Protein AF-A0A8S9JW60-F1 (afdb_monomer)

pLDDT: mean 75.93, std 20.12, range [36.16, 98.88]

Foldseek 3Di:
DDDDDDDDDDDDDDDDDDDDDPPDDDDDDDDDDDDDDDDDDDDDDDDDPDDDPPPPPPVVVVVVVCCCVVPPPDDPPQPPPDPVSSVVVVVVVVVVVVVVVVVVVPCPVVVVVVVVVVVVVVVVVVVVVVVVVVVVVVVVVVVVVVVVVVVVVVVVVVVVVVVVVVVVVVVVVVVVVVVVVVVVVVVVVPDPVVVVVVVVLVVQQVVCVVVVHPGDDCPPPDDDPPPPDPPDPDDDPPPDDDDD

Structure (mmCIF, N/CA/C/O backbone):
data_AF-A0A8S9JW60-F1
#
_entry.id   AF-A0A8S9JW60-F1
#
loop_
_atom_site.group_PDB
_atom_site.id
_atom_site.type_symbol
_atom_site.label_atom_id
_atom_site.label_alt_id
_atom_site.label_comp_id
_atom_site.label_asym_id
_atom_site.label_entity_id
_atom_site.label_seq_id
_atom_site.pdbx_PDB_ins_code
_atom_site.Cartn_x
_atom_site.Cartn_y
_atom_site.Cartn_z
_atom_site.occupancy
_atom_site.B_iso_or_equiv
_atom_site.auth_seq_id
_atom_site.auth_comp_id
_atom_site.auth_asym_id
_atom_site.auth_atom_id
_atom_site.pdbx_PDB_model_num
ATOM 1 N N . MET A 1 1 ? -7.295 -52.009 -33.023 1.00 43.44 1 MET A N 1
ATOM 2 C CA . MET A 1 1 ? -6.744 -52.153 -31.657 1.00 43.44 1 MET A CA 1
ATOM 3 C C . MET A 1 1 ? -6.744 -50.767 -31.023 1.00 43.44 1 MET A C 1
ATOM 5 O O . MET A 1 1 ? -5.983 -49.922 -31.453 1.00 43.44 1 MET A O 1
ATOM 9 N N . SER A 1 2 ? -7.841 -50.367 -30.380 1.00 50.25 2 SER A N 1
ATOM 10 C CA . SER A 1 2 ? -8.069 -50.443 -28.923 1.00 50.25 2 SER A CA 1
ATOM 11 C C . SER A 1 2 ? -7.019 -49.713 -28.085 1.00 50.25 2 SER A C 1
ATOM 13 O O . SER A 1 2 ? -5.990 -50.296 -27.778 1.00 50.25 2 SER A O 1
ATOM 15 N N . ALA A 1 3 ? -7.350 -48.493 -27.648 1.00 53.22 3 ALA A N 1
ATOM 16 C CA . ALA A 1 3 ? -7.219 -48.063 -26.251 1.00 53.22 3 ALA A CA 1
ATOM 17 C C . ALA A 1 3 ? -7.945 -46.717 -26.037 1.00 53.22 3 ALA A C 1
ATOM 19 O O . ALA A 1 3 ? -7.390 -45.642 -26.237 1.00 53.22 3 ALA A O 1
ATOM 20 N N . LYS A 1 4 ? -9.210 -46.790 -25.603 1.00 51.53 4 LYS A N 1
ATOM 21 C CA . LYS A 1 4 ? -9.872 -45.726 -24.832 1.00 51.53 4 LYS A CA 1
ATOM 22 C C . LYS A 1 4 ? -9.222 -45.709 -23.446 1.00 51.53 4 LYS A C 1
ATOM 24 O O . LYS A 1 4 ? -9.205 -46.755 -22.798 1.00 51.53 4 LYS A O 1
ATOM 29 N N . LYS A 1 5 ? -8.752 -44.559 -22.956 1.00 60.91 5 LYS A N 1
ATOM 30 C CA . LYS A 1 5 ? -8.418 -44.397 -21.533 1.00 60.91 5 LYS A CA 1
ATOM 31 C C . LYS A 1 5 ? -9.046 -43.119 -20.985 1.00 60.91 5 LYS A C 1
ATOM 33 O O . LYS A 1 5 ? -8.987 -42.065 -21.605 1.00 60.91 5 LYS A O 1
ATOM 38 N N . ALA A 1 6 ? -9.753 -43.312 -19.878 1.00 57.78 6 ALA A N 1
ATOM 39 C CA . ALA A 1 6 ? -10.765 -42.439 -19.311 1.00 57.78 6 ALA A CA 1
ATOM 40 C C . ALA A 1 6 ? -10.194 -41.297 -18.459 1.00 57.78 6 ALA A C 1
ATOM 42 O O . ALA A 1 6 ? -9.108 -41.406 -17.891 1.00 57.78 6 ALA A O 1
ATOM 43 N N . ALA A 1 7 ? -10.997 -40.238 -18.340 1.00 59.31 7 ALA A N 1
ATOM 44 C CA . ALA A 1 7 ? -10.807 -39.111 -17.437 1.00 59.31 7 ALA A CA 1
ATOM 45 C C . ALA A 1 7 ? -10.881 -39.532 -15.953 1.00 59.31 7 ALA A C 1
ATOM 47 O O . ALA A 1 7 ? -11.724 -40.367 -15.603 1.00 59.31 7 ALA A O 1
ATOM 48 N N . PRO A 1 8 ? -10.087 -38.925 -15.052 1.00 55.25 8 PRO A N 1
ATOM 49 C CA . PRO A 1 8 ? -10.296 -39.062 -13.619 1.00 55.25 8 PRO A CA 1
ATOM 50 C C . PRO A 1 8 ? -11.439 -38.157 -13.145 1.00 55.25 8 PRO A C 1
ATOM 52 O O . PRO A 1 8 ? -11.546 -36.988 -13.514 1.00 55.25 8 PRO A O 1
ATOM 55 N N . LYS A 1 9 ? -12.303 -38.744 -12.319 1.00 61.06 9 LYS A N 1
ATOM 56 C CA . LYS A 1 9 ? -13.480 -38.144 -11.692 1.00 61.06 9 LYS A CA 1
ATOM 57 C C . LYS A 1 9 ? -13.103 -37.016 -10.723 1.00 61.06 9 LYS A C 1
ATOM 59 O O . LYS A 1 9 ? -12.154 -37.146 -9.956 1.00 61.06 9 LYS A O 1
ATOM 64 N N . LYS A 1 10 ? -13.944 -35.973 -10.702 1.00 49.34 10 LYS A N 1
ATOM 65 C CA . LYS A 1 10 ? -14.096 -35.020 -9.592 1.00 49.34 10 LYS A CA 1
ATOM 66 C C . LYS A 1 10 ? -14.272 -35.781 -8.272 1.00 49.34 10 LYS A C 1
ATOM 68 O O . LYS A 1 10 ? -15.209 -36.569 -8.148 1.00 49.34 10 LYS A O 1
ATOM 73 N N . ALA A 1 11 ? -13.427 -35.475 -7.297 1.00 42.75 11 ALA A N 1
ATOM 74 C CA . ALA A 1 11 ? -13.695 -35.690 -5.883 1.00 42.75 11 ALA A CA 1
ATOM 75 C C . ALA A 1 11 ? -13.741 -34.311 -5.215 1.00 42.75 11 ALA A C 1
ATOM 77 O O . ALA A 1 11 ? -12.827 -33.509 -5.390 1.00 42.75 11 ALA A O 1
ATOM 78 N N . ALA A 1 12 ? -14.832 -34.029 -4.509 1.00 55.28 12 ALA A N 1
ATOM 79 C CA . ALA A 1 12 ? -14.931 -32.911 -3.582 1.00 55.28 12 ALA A CA 1
ATOM 80 C C . ALA A 1 12 ? -14.514 -33.397 -2.183 1.00 55.28 12 ALA A C 1
ATOM 82 O O . ALA A 1 12 ? -14.993 -34.454 -1.767 1.00 55.28 12 ALA A O 1
ATOM 83 N N . PRO A 1 13 ? -13.682 -32.638 -1.454 1.00 44.06 13 PRO A N 1
ATOM 84 C CA . PRO A 1 13 ? -13.632 -32.656 0.005 1.00 44.06 13 PRO A CA 1
ATOM 85 C C . PRO A 1 13 ? -14.179 -31.314 0.531 1.00 44.06 13 PRO A C 1
ATOM 87 O O . PRO A 1 13 ? -13.793 -30.245 0.071 1.00 44.06 13 PRO A O 1
ATOM 90 N N . SER A 1 14 ? -15.318 -31.356 1.217 1.00 48.16 14 SER A N 1
ATOM 91 C CA . SER A 1 14 ? -15.436 -31.329 2.683 1.00 48.16 14 SER A CA 1
ATOM 92 C C . SER A 1 14 ? -15.241 -29.929 3.270 1.00 48.16 14 SER A C 1
ATOM 94 O O . SER A 1 14 ? -14.148 -29.380 3.322 1.00 48.16 14 SER A O 1
ATOM 96 N N . GLU A 1 15 ? -16.369 -29.384 3.704 1.00 50.53 15 GLU A N 1
ATOM 97 C CA . GLU A 1 15 ? -16.531 -28.188 4.514 1.00 50.53 15 GLU A CA 1
ATOM 98 C C . GLU A 1 15 ? -15.937 -28.423 5.917 1.00 50.53 15 GLU A C 1
ATOM 100 O O . GLU A 1 15 ? -16.225 -29.448 6.536 1.00 50.53 15 GLU A O 1
ATOM 105 N N . ASN A 1 16 ? -15.162 -27.444 6.398 1.00 52.22 16 ASN A N 1
ATOM 106 C CA . ASN A 1 16 ? -14.388 -27.383 7.651 1.00 52.22 16 ASN A CA 1
ATOM 107 C C . ASN A 1 16 ? -13.022 -28.091 7.639 1.00 52.22 16 ASN A C 1
ATOM 109 O O . ASN A 1 16 ? -12.939 -29.288 7.886 1.00 52.22 16 ASN A O 1
ATOM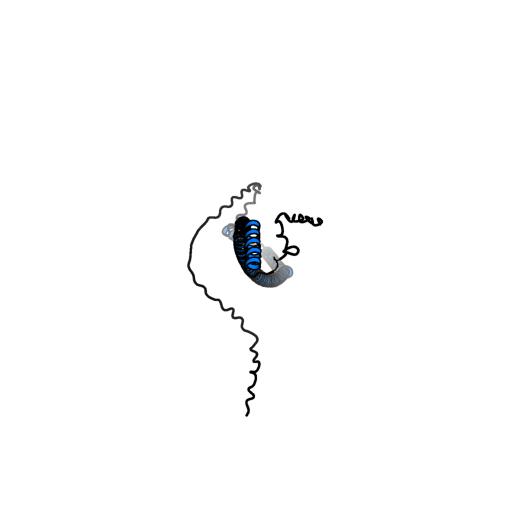 113 N N . ASP A 1 17 ? -11.948 -27.311 7.477 1.00 43.59 17 ASP A N 1
ATOM 114 C CA . ASP A 1 17 ? -10.969 -27.206 8.564 1.00 43.59 17 ASP A CA 1
ATOM 115 C C . ASP A 1 17 ? -10.169 -25.900 8.463 1.00 43.59 17 ASP A C 1
ATOM 117 O O . ASP A 1 17 ? -9.589 -25.553 7.431 1.00 43.59 17 ASP A O 1
ATOM 121 N N . ASP A 1 18 ? -10.213 -25.150 9.554 1.00 57.97 18 ASP A N 1
ATOM 122 C CA . ASP A 1 18 ? -9.532 -23.884 9.782 1.00 57.97 18 ASP A CA 1
ATOM 123 C C . ASP A 1 18 ? -8.109 -24.216 10.251 1.00 57.97 18 ASP A C 1
ATOM 125 O O . ASP A 1 18 ? -7.824 -24.241 11.445 1.00 57.97 18 ASP A O 1
ATOM 129 N N . GLU A 1 19 ? -7.209 -24.549 9.322 1.00 51.75 19 GLU A N 1
ATOM 130 C CA . GLU A 1 19 ? -5.808 -24.822 9.658 1.00 51.75 19 GLU A CA 1
ATOM 131 C C . GLU A 1 19 ? -4.869 -23.943 8.829 1.00 51.75 19 GLU A C 1
ATOM 133 O O . GLU A 1 19 ? -4.319 -24.308 7.788 1.00 51.75 19 GLU A O 1
ATOM 138 N N . VAL A 1 20 ? -4.696 -22.713 9.314 1.00 62.22 20 VAL A N 1
ATOM 139 C CA . VAL A 1 20 ? -3.682 -21.782 8.822 1.00 62.22 20 VAL A CA 1
ATOM 140 C C . VAL A 1 20 ? -2.307 -22.353 9.184 1.00 62.22 20 VAL A C 1
ATOM 142 O O . VAL A 1 20 ? -1.867 -22.287 10.332 1.00 62.22 20 VAL A O 1
ATOM 145 N N . GLN A 1 21 ? -1.618 -22.935 8.203 1.00 51.25 21 GLN A N 1
ATOM 146 C CA . GLN A 1 21 ? -0.248 -23.417 8.362 1.00 51.25 21 GLN A CA 1
ATOM 147 C C . GLN A 1 21 ? 0.694 -22.232 8.625 1.00 51.25 21 GLN A C 1
ATOM 149 O O . GLN A 1 21 ? 1.090 -21.501 7.717 1.00 51.25 21 GLN A O 1
ATOM 154 N N . PHE A 1 22 ? 1.071 -22.032 9.888 1.00 46.44 22 PHE A N 1
ATOM 155 C CA . PHE A 1 22 ? 2.115 -21.084 10.259 1.00 46.44 22 PHE A CA 1
ATOM 156 C C . PHE A 1 22 ? 3.475 -21.625 9.809 1.00 46.44 22 PHE A C 1
ATOM 158 O O . PHE A 1 22 ? 4.073 -22.484 10.462 1.00 46.44 22 PHE A O 1
ATOM 165 N N . ILE A 1 23 ? 4.000 -21.087 8.707 1.00 62.88 23 ILE A N 1
ATOM 166 C CA . ILE A 1 23 ? 5.408 -21.258 8.350 1.00 62.88 23 ILE A CA 1
ATOM 167 C C . ILE A 1 23 ? 6.240 -20.545 9.420 1.00 62.88 23 ILE A C 1
ATOM 169 O O . ILE A 1 23 ? 6.374 -19.323 9.451 1.00 62.88 23 ILE A O 1
ATOM 173 N N . LYS A 1 24 ? 6.776 -21.346 10.341 1.00 55.84 24 LYS A N 1
ATOM 174 C CA . LYS A 1 24 ? 7.704 -20.957 11.401 1.00 55.84 24 LYS A CA 1
ATOM 175 C C . LYS A 1 24 ? 9.048 -20.561 10.783 1.00 55.84 24 LYS A C 1
ATOM 177 O O . LYS A 1 24 ? 9.943 -21.392 10.641 1.00 55.84 24 LYS A O 1
ATOM 182 N N . SER A 1 25 ? 9.210 -19.290 10.436 1.00 50.28 25 SER A N 1
ATOM 183 C CA . SER A 1 25 ? 10.507 -18.710 10.091 1.00 50.28 25 SER A CA 1
ATOM 184 C C . SER A 1 25 ? 11.256 -18.298 11.363 1.00 50.28 25 SER A C 1
ATOM 186 O O . SER A 1 25 ? 10.811 -17.497 12.180 1.00 50.28 25 SER A O 1
ATOM 188 N N . ASN A 1 26 ? 12.417 -18.922 11.547 1.00 46.75 26 ASN A N 1
ATOM 189 C CA . ASN A 1 26 ? 13.350 -18.703 12.641 1.00 46.75 26 ASN A CA 1
ATOM 190 C C . ASN A 1 26 ? 14.532 -17.882 12.114 1.00 46.75 26 ASN A C 1
ATOM 192 O O . ASN A 1 26 ? 15.319 -18.424 11.339 1.00 46.75 26 ASN A O 1
ATOM 196 N N . LYS A 1 27 ? 14.708 -16.625 12.548 1.00 57.78 27 LYS A N 1
ATOM 197 C CA . LYS A 1 27 ? 16.040 -15.993 12.560 1.00 57.78 27 LYS A CA 1
ATOM 198 C C . LYS A 1 27 ? 16.121 -14.770 13.485 1.00 57.78 27 LYS A C 1
ATOM 200 O O . LYS A 1 27 ? 15.658 -13.691 13.159 1.00 57.78 27 LYS A O 1
ATOM 205 N N . ARG A 1 28 ? 16.733 -15.029 14.643 1.00 52.47 28 ARG A N 1
ATOM 206 C CA . ARG A 1 28 ? 17.699 -14.239 15.436 1.00 52.47 28 ARG A CA 1
ATOM 207 C C . ARG A 1 28 ? 17.551 -12.709 15.568 1.00 52.47 28 ARG A C 1
ATOM 209 O O . ARG A 1 28 ? 17.529 -11.950 14.614 1.00 52.47 28 ARG A O 1
ATOM 216 N N . GLN A 1 29 ? 17.615 -12.340 16.846 1.00 53.59 29 GLN A N 1
ATOM 217 C CA . GLN A 1 29 ? 17.744 -11.040 17.498 1.00 53.59 29 GLN A CA 1
ATOM 218 C C . GLN A 1 29 ? 18.738 -10.058 16.857 1.00 53.59 29 GLN A C 1
ATOM 220 O O . GLN A 1 29 ? 19.867 -10.426 16.544 1.00 53.59 29 GLN A O 1
ATOM 225 N N . ALA A 1 30 ? 18.368 -8.777 16.878 1.00 39.75 30 ALA A N 1
ATOM 226 C CA . ALA A 1 30 ? 19.288 -7.681 17.156 1.00 39.75 30 ALA A CA 1
ATOM 227 C C . ALA A 1 30 ? 18.553 -6.646 18.019 1.00 39.75 30 ALA A C 1
ATOM 229 O O . ALA A 1 30 ? 17.511 -6.115 17.642 1.00 39.75 30 ALA A O 1
ATOM 230 N N . ALA A 1 31 ? 19.074 -6.434 19.224 1.00 48.19 31 ALA A N 1
ATOM 231 C CA . ALA A 1 31 ? 18.617 -5.421 20.154 1.00 48.19 31 ALA A CA 1
ATOM 232 C C . ALA A 1 31 ? 19.129 -4.049 19.705 1.00 48.19 31 ALA A C 1
ATOM 234 O O . ALA A 1 31 ? 20.322 -3.878 19.464 1.00 48.19 31 ALA A O 1
ATOM 235 N N . THR A 1 32 ? 18.258 -3.045 19.672 1.00 43.91 32 THR A N 1
ATOM 236 C CA . THR A 1 32 ? 18.688 -1.651 19.815 1.00 43.91 32 THR A CA 1
ATOM 237 C C . THR A 1 32 ? 17.601 -0.890 20.555 1.00 43.91 32 THR A C 1
ATOM 239 O O . THR A 1 32 ? 16.492 -0.697 20.065 1.00 43.91 32 THR A O 1
ATOM 242 N N . ALA A 1 33 ? 17.922 -0.524 21.791 1.00 50.75 33 ALA A N 1
ATOM 243 C CA . ALA A 1 33 ? 17.142 0.394 22.593 1.00 50.75 33 ALA A CA 1
ATOM 244 C C . ALA A 1 33 ? 17.284 1.804 22.012 1.00 50.75 33 ALA A C 1
ATOM 246 O O . ALA A 1 33 ? 18.403 2.261 21.790 1.00 50.75 33 ALA A O 1
ATOM 247 N N . LEU A 1 34 ? 16.173 2.519 21.838 1.00 39.44 34 LEU A N 1
ATOM 248 C CA . LEU A 1 34 ? 16.207 3.975 21.794 1.00 39.44 34 LEU A CA 1
ATOM 249 C C . LEU A 1 34 ? 14.995 4.554 22.511 1.00 39.44 34 LEU A C 1
ATOM 251 O O . LEU A 1 34 ? 13.852 4.135 22.340 1.00 39.44 34 LEU A O 1
ATOM 255 N N . ALA A 1 35 ? 15.331 5.462 23.417 1.00 36.66 35 ALA A N 1
ATOM 256 C CA . ALA A 1 35 ? 14.501 5.958 24.485 1.00 36.66 35 ALA A CA 1
ATOM 257 C C . ALA A 1 35 ? 13.441 6.949 23.997 1.00 36.66 35 ALA A C 1
ATOM 259 O O . ALA A 1 35 ? 13.677 7.809 23.151 1.00 36.66 35 ALA A O 1
ATOM 260 N N . SER A 1 36 ? 12.279 6.839 24.632 1.00 41.81 36 SER A N 1
ATOM 261 C CA . SER A 1 36 ? 11.182 7.796 24.599 1.00 41.81 36 SER A CA 1
ATOM 262 C C . SER A 1 36 ? 11.570 9.093 25.316 1.00 41.81 36 SER A C 1
ATOM 264 O O . SER A 1 36 ? 12.010 9.059 26.466 1.00 41.81 36 SER A O 1
ATOM 266 N N . SER A 1 37 ? 11.356 10.250 24.681 1.00 56.81 37 SER A N 1
ATOM 267 C CA . SER A 1 37 ? 11.221 11.513 25.414 1.00 56.81 37 SER A CA 1
ATOM 268 C C . SER A 1 37 ? 10.291 12.480 24.674 1.00 56.81 37 SER A C 1
ATOM 270 O O . SER A 1 37 ? 10.649 13.077 23.662 1.00 56.81 37 SER A O 1
ATOM 272 N N . SER A 1 38 ? 9.071 12.643 25.185 1.00 45.44 38 SER A N 1
ATOM 273 C CA . SER A 1 38 ? 8.144 13.695 24.763 1.00 45.44 38 SER A CA 1
ATOM 274 C C . SER A 1 38 ? 7.851 14.603 25.957 1.00 45.44 38 SER A C 1
ATOM 276 O O . SER A 1 38 ? 7.072 14.261 26.848 1.00 45.44 38 SER A O 1
ATOM 278 N N . LYS A 1 39 ? 8.495 15.774 25.988 1.00 50.50 39 LYS A N 1
ATOM 279 C CA . LYS A 1 39 ? 8.173 16.864 26.918 1.00 50.50 39 LYS A CA 1
ATOM 280 C C . LYS A 1 39 ? 6.863 17.519 26.474 1.00 50.50 39 LYS A C 1
ATOM 282 O O . LYS A 1 39 ? 6.853 18.259 25.495 1.00 50.50 39 LYS A O 1
ATOM 287 N N . LYS A 1 40 ? 5.775 17.315 27.222 1.00 45.66 40 LYS A N 1
ATOM 288 C CA . LYS A 1 40 ? 4.584 18.178 27.161 1.00 45.66 40 LYS A CA 1
ATOM 289 C C . LYS A 1 40 ? 4.378 18.836 28.522 1.00 45.66 40 LYS A C 1
ATOM 291 O O . LYS A 1 40 ? 4.031 18.195 29.507 1.00 45.66 40 LYS A O 1
ATOM 296 N N . LYS A 1 41 ? 4.674 20.135 28.560 1.00 50.91 41 LYS A N 1
ATOM 297 C CA . LYS A 1 41 ? 4.464 21.045 29.684 1.00 50.91 41 LYS A CA 1
ATOM 298 C C . LYS A 1 41 ? 3.078 21.664 29.519 1.00 50.91 41 LYS A C 1
ATOM 300 O O . LYS A 1 41 ? 2.878 22.474 28.624 1.00 50.91 41 LYS A O 1
ATOM 305 N N . SER A 1 42 ? 2.146 21.313 30.395 1.00 45.97 42 SER A N 1
ATOM 306 C CA . SER A 1 42 ? 0.908 22.063 30.614 1.00 45.97 42 SER A CA 1
ATOM 307 C C . SER A 1 42 ? 0.631 22.067 32.111 1.00 45.97 42 SER A C 1
ATOM 309 O O . SER A 1 42 ? 0.266 21.045 32.687 1.00 45.97 42 SER A O 1
ATOM 311 N N . ARG A 1 43 ? 0.868 23.209 32.759 1.00 52.69 43 ARG A N 1
ATOM 312 C CA . ARG A 1 43 ? 0.526 23.426 34.165 1.00 52.69 43 ARG A CA 1
ATOM 313 C C . ARG A 1 43 ? -0.091 24.810 34.303 1.00 52.69 43 ARG A C 1
ATOM 315 O O . ARG A 1 43 ? 0.633 25.792 34.408 1.00 52.69 43 ARG A O 1
ATOM 322 N N . ALA A 1 44 ? -1.417 24.852 34.293 1.00 41.44 44 ALA A N 1
ATOM 323 C CA . ALA A 1 44 ? -2.225 25.908 34.886 1.00 41.44 44 ALA A CA 1
ATOM 324 C C . ALA A 1 44 ? -3.650 25.372 35.056 1.00 41.44 44 ALA A C 1
ATOM 326 O O . ALA A 1 44 ? -4.295 25.019 34.075 1.00 41.44 44 ALA A O 1
ATOM 327 N N . SER A 1 45 ? -4.091 25.253 36.304 1.00 44.78 45 SER A N 1
ATOM 328 C CA . SER A 1 45 ? -5.404 25.718 36.758 1.00 44.78 45 SER A CA 1
ATOM 329 C C . SER A 1 45 ? -5.554 25.359 38.226 1.00 44.78 45 SER A C 1
ATOM 331 O O . SER A 1 45 ? -5.440 24.200 38.623 1.00 44.78 45 SER A O 1
ATOM 333 N N . GLY A 1 46 ? -5.709 26.404 39.035 1.00 45.56 46 GLY A N 1
ATOM 334 C CA . GLY A 1 46 ? -5.920 26.298 40.464 1.00 45.56 46 GLY A CA 1
ATOM 335 C C . GLY A 1 46 ? -7.236 25.601 40.786 1.00 45.56 46 GLY A C 1
ATOM 336 O O . GLY A 1 46 ? -8.233 25.758 40.087 1.00 45.56 46 GLY A O 1
ATOM 337 N N . SER A 1 47 ? -7.235 24.870 41.893 1.00 39.03 47 SER A N 1
ATOM 338 C CA . SER A 1 47 ? -8.447 24.622 42.660 1.00 39.03 47 SER A CA 1
ATOM 339 C C . SER A 1 47 ? -8.146 24.965 44.112 1.00 39.03 47 SER A C 1
ATOM 341 O O . SER A 1 47 ? -7.089 24.644 44.658 1.00 39.03 47 SER A O 1
ATOM 343 N N . THR A 1 48 ? -9.044 25.751 44.680 1.00 50.56 48 THR A N 1
ATOM 344 C CA . THR A 1 48 ? -9.045 26.204 46.062 1.00 50.56 48 THR A CA 1
ATOM 345 C C . THR A 1 48 ? -9.228 25.014 47.012 1.00 50.56 48 THR A C 1
ATOM 347 O O . THR A 1 48 ? -9.943 24.067 46.675 1.00 50.56 48 THR A O 1
ATOM 350 N N . PRO A 1 49 ? -8.643 25.041 48.223 1.00 36.16 49 PRO A N 1
ATOM 351 C CA . PRO A 1 49 ? -8.951 24.053 49.247 1.00 36.16 49 PRO A CA 1
ATOM 352 C C . PRO A 1 49 ? -10.379 24.294 49.742 1.00 36.16 49 PRO A C 1
ATOM 354 O O . PRO A 1 49 ? -10.647 25.212 50.517 1.00 36.16 49 PRO A O 1
ATOM 357 N N . ARG A 1 50 ? -11.323 23.486 49.260 1.00 42.94 50 ARG A N 1
ATOM 358 C CA . ARG A 1 50 ? -12.659 23.411 49.842 1.00 42.94 50 ARG A CA 1
ATOM 359 C C . ARG A 1 50 ? -12.532 22.630 51.146 1.00 42.94 50 ARG A C 1
ATOM 361 O O . ARG A 1 50 ? -12.140 21.468 51.141 1.00 42.94 50 ARG A O 1
ATOM 368 N N . VAL A 1 51 ? -12.815 23.310 52.251 1.00 45.00 51 VAL A N 1
ATOM 369 C CA . VAL A 1 51 ? -12.893 22.747 53.600 1.00 45.00 51 VAL A CA 1
ATOM 370 C C . VAL A 1 51 ? -13.881 21.581 53.579 1.00 45.00 51 VAL A C 1
ATOM 372 O O . VAL A 1 51 ? -15.088 21.785 53.447 1.00 45.00 51 VAL A O 1
ATOM 375 N N . SER A 1 52 ? -13.365 20.359 53.672 1.00 40.06 52 SER A N 1
ATOM 376 C CA . SER A 1 52 ? -14.171 19.195 54.023 1.00 40.06 52 SER A CA 1
ATOM 377 C C . SER A 1 52 ? -14.426 19.238 55.529 1.00 40.06 52 SER A C 1
ATOM 379 O O . SER A 1 52 ? -13.477 19.462 56.285 1.00 40.06 52 SER A O 1
ATOM 381 N N . PRO A 1 53 ? -15.664 19.014 56.001 1.00 44.34 53 PRO A N 1
ATOM 382 C CA . PRO A 1 53 ? -15.883 18.733 57.406 1.00 44.34 53 PRO A CA 1
ATOM 383 C C . PRO A 1 53 ? -15.149 17.432 57.732 1.00 44.34 53 PRO A C 1
ATOM 385 O O . PRO A 1 53 ? -15.344 16.407 57.076 1.00 44.34 53 PRO A O 1
ATOM 388 N N . THR A 1 54 ? -14.268 17.492 58.722 1.00 44.19 54 THR A N 1
ATOM 389 C CA . THR A 1 54 ? -13.572 16.342 59.293 1.00 44.19 54 THR A CA 1
ATOM 390 C C . THR A 1 54 ? -14.599 15.406 59.933 1.00 44.19 54 THR A C 1
ATOM 392 O O . THR A 1 54 ? -14.864 15.477 61.128 1.00 44.19 54 THR A O 1
ATOM 395 N N . SER A 1 55 ? -15.216 14.536 59.134 1.00 52.06 55 SER A N 1
ATOM 396 C CA . SER A 1 55 ? -15.890 13.342 59.635 1.00 52.06 55 SER A CA 1
ATOM 397 C C . SER A 1 55 ? -14.824 12.266 59.777 1.00 52.06 55 SER A C 1
ATOM 399 O O . SER A 1 55 ? -14.329 11.735 58.785 1.00 52.06 55 SER A O 1
ATOM 401 N N . SER A 1 56 ? -14.418 12.011 61.019 1.00 51.56 56 SER A N 1
ATOM 402 C CA . SER A 1 56 ? -13.534 10.910 61.398 1.00 51.56 56 SER A CA 1
ATOM 403 C C . SER A 1 56 ? -14.082 9.588 60.852 1.00 51.56 56 SER A C 1
ATOM 405 O O . SER A 1 56 ? -15.060 9.060 61.371 1.00 51.56 56 SER A O 1
ATOM 407 N N . ASN A 1 57 ? -13.454 9.059 59.801 1.00 59.56 57 ASN A N 1
ATOM 408 C CA . ASN A 1 57 ? -13.737 7.734 59.239 1.00 59.56 57 ASN A CA 1
ATOM 409 C C . ASN A 1 57 ? -12.934 6.633 59.957 1.00 59.56 57 ASN A C 1
ATOM 411 O O . ASN A 1 57 ? -12.586 5.630 59.337 1.00 59.56 57 ASN A O 1
ATOM 415 N N . ASP A 1 58 ? -12.589 6.812 61.238 1.00 71.44 58 ASP A N 1
ATOM 416 C CA . ASP A 1 58 ? -11.993 5.728 62.017 1.00 71.44 58 ASP A CA 1
ATOM 417 C C . ASP A 1 58 ? -13.076 4.665 62.281 1.00 71.44 58 ASP A C 1
ATOM 419 O O . ASP A 1 58 ? -14.035 4.948 63.015 1.00 71.44 58 ASP A O 1
ATOM 423 N N . PRO A 1 59 ? -12.961 3.453 61.698 1.00 71.25 59 PRO A N 1
ATOM 424 C CA . PRO A 1 59 ? -13.965 2.408 61.851 1.00 71.25 59 PRO A CA 1
ATOM 425 C C . PRO A 1 59 ? -14.196 2.045 63.320 1.00 71.25 59 PRO A C 1
ATOM 427 O O . PRO A 1 59 ? -15.316 1.675 63.664 1.00 71.25 59 PRO A O 1
ATOM 430 N N . ALA A 1 60 ? -13.199 2.215 64.198 1.00 73.62 60 ALA A N 1
ATOM 431 C CA . ALA A 1 60 ? -13.361 1.986 65.630 1.00 73.62 60 ALA A CA 1
ATOM 432 C C . ALA A 1 60 ? -14.301 3.020 66.273 1.00 73.62 60 ALA A C 1
ATOM 434 O O . ALA A 1 60 ? -15.184 2.647 67.044 1.00 73.62 60 ALA A O 1
ATOM 435 N N . THR A 1 61 ? -14.185 4.303 65.911 1.00 72.00 61 THR A N 1
ATOM 436 C CA . THR A 1 61 ? -15.114 5.349 66.380 1.00 72.00 61 THR A CA 1
ATOM 437 C C . THR A 1 61 ? -16.522 5.191 65.813 1.00 72.00 61 THR A C 1
ATOM 439 O O . THR A 1 61 ? -17.492 5.422 66.535 1.00 72.00 61 THR A O 1
ATOM 442 N N . VAL A 1 62 ? -16.655 4.748 64.558 1.00 73.62 62 VAL A N 1
ATOM 443 C CA . VAL A 1 62 ? -17.960 4.462 63.942 1.00 73.62 62 VAL A CA 1
ATOM 444 C C . VAL A 1 62 ? -18.628 3.275 64.635 1.00 73.62 62 VAL A C 1
ATOM 446 O O . VAL A 1 62 ? -19.796 3.382 65.000 1.00 73.62 62 VAL A O 1
ATOM 449 N N . LEU A 1 63 ? -17.887 2.188 64.899 1.00 73.88 63 LEU A N 1
ATOM 450 C CA . LEU A 1 63 ? -18.387 1.041 65.664 1.00 73.88 63 LEU A CA 1
ATOM 451 C C . LEU A 1 63 ? -18.758 1.429 67.094 1.00 73.88 63 LEU A C 1
ATOM 453 O O . LEU A 1 63 ? -19.825 1.043 67.553 1.00 73.88 63 LEU A O 1
ATOM 457 N N . ALA A 1 64 ? -17.925 2.211 67.785 1.00 69.50 64 ALA A N 1
ATOM 458 C CA . ALA A 1 64 ? -18.205 2.660 69.146 1.00 69.50 64 ALA A CA 1
ATOM 459 C C . ALA A 1 64 ? -19.461 3.549 69.218 1.00 69.50 64 ALA A C 1
ATOM 461 O O . ALA A 1 64 ? -20.266 3.391 70.130 1.00 69.50 64 ALA A O 1
ATOM 462 N N . ASN A 1 65 ? -19.672 4.435 68.238 1.00 69.56 65 ASN A N 1
ATOM 463 C CA . ASN A 1 65 ? -20.859 5.295 68.150 1.00 69.56 65 ASN A CA 1
ATOM 464 C C . ASN A 1 65 ? -22.120 4.507 67.757 1.00 69.56 65 ASN A C 1
ATOM 466 O O . ASN A 1 65 ? -23.210 4.793 68.245 1.00 69.56 65 ASN A O 1
ATOM 470 N N . LEU A 1 66 ? -21.978 3.485 66.904 1.00 69.62 66 LEU A N 1
ATOM 471 C CA . LEU A 1 66 ? -23.073 2.561 66.616 1.00 69.62 66 LEU A CA 1
ATOM 472 C C . LEU A 1 66 ? -23.444 1.770 67.871 1.00 69.62 66 LEU A C 1
ATOM 474 O O . LEU A 1 66 ? -24.620 1.660 68.189 1.00 69.62 66 LEU A O 1
ATOM 478 N N . ASN A 1 67 ? -22.453 1.272 68.612 1.00 63.78 67 ASN A N 1
ATOM 479 C CA . ASN A 1 67 ? -22.689 0.470 69.807 1.00 63.78 67 ASN A CA 1
ATOM 480 C C . ASN A 1 67 ? -23.435 1.271 70.879 1.00 63.78 67 ASN A C 1
ATOM 482 O O . ASN A 1 67 ? -24.397 0.764 71.436 1.00 63.78 67 ASN A O 1
ATOM 486 N N . THR A 1 68 ? -23.074 2.540 71.103 1.00 63.69 68 THR A N 1
ATOM 487 C CA . THR A 1 68 ? -23.769 3.396 72.082 1.00 63.69 68 THR A CA 1
ATOM 488 C C . THR A 1 68 ? -25.167 3.838 71.648 1.00 63.69 68 THR A C 1
ATOM 490 O O . THR A 1 68 ? -25.969 4.209 72.503 1.00 63.69 68 THR A O 1
ATOM 493 N N . LYS A 1 69 ? -25.480 3.803 70.345 1.00 58.69 69 LYS A N 1
ATOM 494 C CA . LYS A 1 69 ? -26.812 4.130 69.804 1.00 58.69 69 LYS A CA 1
ATOM 495 C C . LYS A 1 69 ? -27.728 2.918 69.642 1.00 58.69 69 LYS A C 1
ATOM 497 O O . LYS A 1 69 ? -28.939 3.073 69.739 1.00 58.69 69 LYS A O 1
ATOM 502 N N . VAL A 1 70 ? -27.163 1.744 69.365 1.00 61.06 70 VAL A N 1
ATOM 503 C CA . VAL A 1 70 ? -27.899 0.483 69.175 1.00 61.06 70 VAL A CA 1
ATOM 504 C C . VAL A 1 70 ? -28.100 -0.234 70.512 1.00 61.06 70 VAL A C 1
ATOM 506 O O . VAL A 1 70 ? -29.146 -0.838 70.726 1.00 61.06 70 VAL A O 1
ATOM 509 N N . PHE A 1 71 ? -27.142 -0.115 71.435 1.00 56.31 71 PHE A N 1
ATOM 510 C CA . PHE A 1 71 ? -27.221 -0.650 72.790 1.00 56.31 71 PHE A CA 1
ATOM 511 C C . PHE A 1 71 ? -26.839 0.446 73.793 1.00 56.31 71 PHE A C 1
ATOM 513 O O . PHE A 1 71 ? -25.650 0.658 74.052 1.00 56.31 71 PHE A O 1
ATOM 520 N N . PRO A 1 72 ? -27.808 1.183 74.364 1.00 58.81 72 PRO A N 1
ATOM 521 C CA . PRO A 1 72 ? -27.495 2.147 75.407 1.00 58.81 72 PRO A CA 1
ATOM 522 C C . PRO A 1 72 ? -26.769 1.432 76.557 1.00 58.81 72 PRO A C 1
ATOM 524 O O . PRO A 1 72 ? -27.304 0.524 77.184 1.00 58.81 72 PRO A O 1
ATOM 527 N N . LEU A 1 73 ? -25.523 1.842 76.820 1.00 58.47 73 LEU A N 1
ATOM 528 C CA . LEU A 1 73 ? -24.707 1.351 77.943 1.00 58.47 73 LEU A CA 1
ATOM 529 C C . LEU A 1 73 ? -25.288 1.760 79.306 1.00 58.47 73 LEU A C 1
ATOM 531 O O . LEU A 1 73 ? -24.830 1.295 80.348 1.00 58.47 73 LEU A O 1
ATOM 535 N N . THR A 1 74 ? -26.281 2.646 79.300 1.00 54.28 74 THR A N 1
ATOM 536 C CA . THR A 1 74 ? -27.032 3.046 80.479 1.00 54.28 74 THR A CA 1
ATOM 537 C C . THR A 1 74 ? -28.126 2.006 80.729 1.00 54.28 74 THR A C 1
ATOM 539 O O . THR A 1 74 ? -28.997 1.852 79.869 1.00 54.28 74 THR A O 1
ATOM 542 N N . PRO A 1 75 ? -28.126 1.291 81.870 1.00 58.06 75 PRO A N 1
ATOM 543 C CA . PRO A 1 75 ? -29.263 0.454 82.231 1.00 58.06 75 PRO A CA 1
ATOM 544 C C . PRO A 1 75 ? -30.526 1.320 82.225 1.00 58.06 75 PRO A C 1
ATOM 546 O O . PRO A 1 75 ? -30.521 2.422 82.775 1.00 58.06 75 PRO A O 1
ATOM 549 N N . VAL A 1 76 ? -31.585 0.852 81.559 1.00 62.66 76 VAL A N 1
ATOM 550 C CA . VAL A 1 76 ? -32.891 1.522 81.548 1.00 62.66 76 VAL A CA 1
ATOM 551 C C . VAL A 1 76 ? -33.378 1.583 82.994 1.00 62.66 76 VAL A C 1
ATOM 553 O O . VAL A 1 76 ? -33.773 0.570 83.568 1.00 62.66 76 VAL A O 1
ATOM 556 N N . ILE A 1 77 ? -33.284 2.765 83.605 1.00 62.53 77 ILE A N 1
ATOM 557 C CA . ILE A 1 77 ? -33.818 3.017 84.942 1.00 62.53 77 ILE A CA 1
ATOM 558 C C . ILE A 1 77 ? -35.331 3.106 84.775 1.00 62.53 77 ILE A C 1
ATOM 560 O O . ILE A 1 77 ? -35.857 4.096 84.268 1.00 62.53 77 ILE A O 1
ATOM 564 N N . LEU A 1 78 ? -36.022 2.033 85.152 1.00 59.88 78 LEU A N 1
ATOM 565 C CA . LEU A 1 78 ? -37.474 2.034 85.253 1.00 59.88 78 LEU A CA 1
ATOM 566 C C . LEU A 1 78 ? -37.889 3.022 86.354 1.00 59.88 78 LEU A C 1
ATOM 568 O O . LEU A 1 78 ? -37.225 3.070 87.391 1.00 59.88 78 LEU A O 1
ATOM 572 N N . PRO A 1 79 ? -38.950 3.824 86.156 1.00 63.00 79 PRO A N 1
ATOM 573 C CA . PRO A 1 79 ? -39.417 4.759 87.171 1.00 63.00 79 PRO A CA 1
ATOM 574 C C . PRO A 1 79 ? -39.758 4.003 88.462 1.00 63.00 79 PRO A C 1
ATOM 576 O O . PRO A 1 79 ? -40.684 3.190 88.506 1.00 63.00 79 PRO A O 1
ATOM 579 N N . GLU A 1 80 ? -38.978 4.253 89.510 1.00 56.31 80 GLU A N 1
ATOM 580 C CA . GLU A 1 80 ? -39.107 3.580 90.797 1.00 56.31 80 GLU A CA 1
ATOM 581 C C . GLU A 1 80 ? -40.281 4.191 91.570 1.00 56.31 80 GLU A C 1
ATOM 583 O O . GLU A 1 80 ? -40.193 5.299 92.095 1.00 56.31 80 GLU A O 1
ATOM 588 N N . GLY A 1 81 ? -41.418 3.492 91.572 1.00 62.00 81 GLY A N 1
ATOM 589 C CA . GLY A 1 81 ? -42.600 3.888 92.343 1.00 62.00 81 GLY A CA 1
ATOM 590 C C . GLY A 1 81 ? -43.941 3.484 91.736 1.00 62.00 81 GLY A C 1
ATOM 591 O O . GLY A 1 81 ? -44.859 3.197 92.493 1.00 62.00 81 GLY A O 1
ATOM 592 N N . ASP A 1 82 ? -44.044 3.359 90.408 1.00 68.88 82 ASP A N 1
ATOM 593 C CA . ASP A 1 82 ? -45.293 2.980 89.733 1.00 68.88 82 ASP A CA 1
ATOM 594 C C . ASP A 1 82 ? -45.045 1.906 88.666 1.00 68.88 82 ASP A C 1
ATOM 596 O O . ASP A 1 82 ? -44.596 2.170 87.546 1.00 68.88 82 ASP A O 1
ATOM 600 N N . SER A 1 83 ? -45.391 0.661 89.006 1.00 75.75 83 SER A N 1
ATOM 601 C CA . SER A 1 83 ? -45.324 -0.495 88.097 1.00 75.75 83 SER A CA 1
ATOM 602 C C . SER A 1 83 ? -46.095 -0.246 86.792 1.00 75.75 83 SER A C 1
ATOM 604 O O . SER A 1 83 ? -45.665 -0.671 85.722 1.00 75.75 83 SER A O 1
ATOM 606 N N . LEU A 1 84 ? -47.182 0.529 86.859 1.00 77.44 84 LEU A N 1
ATOM 607 C CA . LEU A 1 84 ? -47.985 0.905 85.699 1.00 77.44 84 LEU A CA 1
ATOM 608 C C . LEU A 1 84 ? -47.214 1.796 84.709 1.00 77.44 84 LEU A C 1
ATOM 610 O O . LEU A 1 84 ? -47.284 1.563 83.505 1.00 77.44 84 LEU A O 1
ATOM 614 N N . ALA A 1 85 ? -46.449 2.777 85.201 1.00 74.00 85 ALA A N 1
ATOM 615 C CA . ALA A 1 85 ? -45.661 3.681 84.360 1.00 74.00 85 ALA A CA 1
ATOM 616 C C . ALA A 1 85 ? -44.516 2.938 83.653 1.00 74.00 85 ALA A C 1
ATOM 618 O O . ALA A 1 85 ? -44.245 3.169 82.476 1.00 74.00 85 ALA A O 1
ATOM 619 N N . SER A 1 86 ? -43.903 1.979 84.353 1.00 76.31 86 SER A N 1
ATOM 620 C CA . SER A 1 86 ? -42.888 1.081 83.789 1.00 76.31 86 SER A CA 1
ATOM 621 C C . SER A 1 86 ? -43.452 0.194 82.672 1.00 76.31 86 SER A C 1
ATOM 623 O O . SER A 1 86 ? -42.833 0.049 81.620 1.00 76.31 86 SER A O 1
ATOM 625 N N . ILE A 1 87 ? -44.651 -0.367 82.867 1.00 79.00 87 ILE A N 1
ATOM 626 C CA . ILE A 1 87 ? -45.327 -1.200 81.860 1.00 79.00 87 ILE A CA 1
ATOM 627 C C . ILE A 1 87 ? -45.718 -0.372 80.628 1.00 79.00 87 ILE A C 1
ATOM 629 O O . ILE A 1 87 ? -45.516 -0.830 79.504 1.00 79.00 87 ILE A O 1
ATOM 633 N N . GLN A 1 88 ? -46.231 0.847 80.819 1.00 81.12 88 GLN A N 1
ATOM 634 C CA . GLN A 1 88 ? -46.597 1.741 79.714 1.00 81.12 88 GLN A CA 1
ATOM 635 C C . GLN A 1 88 ? -45.383 2.175 78.884 1.00 81.12 88 GLN A C 1
ATOM 637 O O . GLN A 1 88 ? -45.471 2.208 77.658 1.00 81.12 88 GLN A O 1
ATOM 642 N N . LEU A 1 89 ? -44.246 2.457 79.533 1.00 82.12 89 LEU A N 1
ATOM 643 C CA . LEU A 1 89 ? -42.995 2.795 78.851 1.00 82.12 89 LEU A CA 1
ATOM 644 C C . LEU A 1 89 ? -42.507 1.630 77.977 1.00 82.12 89 LEU A C 1
ATOM 646 O O . LEU A 1 89 ? -42.275 1.807 76.785 1.00 82.12 89 LEU A O 1
ATOM 650 N N . ILE A 1 90 ? -42.445 0.420 78.546 1.00 83.06 90 ILE A N 1
ATOM 651 C CA . ILE A 1 90 ? -42.031 -0.789 77.819 1.00 83.06 90 ILE A CA 1
ATOM 652 C C . ILE A 1 90 ? -42.981 -1.076 76.647 1.00 83.06 90 ILE A C 1
ATOM 654 O O . ILE A 1 90 ? -42.526 -1.436 75.563 1.00 83.06 90 ILE A O 1
ATOM 658 N N . GLN A 1 91 ? -44.293 -0.900 76.831 1.00 85.81 91 GLN A N 1
ATOM 659 C CA . GLN A 1 91 ? -45.269 -1.054 75.748 1.00 85.81 91 GLN A CA 1
ATOM 660 C C . GLN A 1 91 ? -45.069 -0.021 74.630 1.00 85.81 91 GLN A C 1
ATOM 662 O O . GLN A 1 91 ? -45.162 -0.384 73.457 1.00 85.81 91 GLN A O 1
ATOM 667 N N . GLY A 1 92 ? -44.772 1.235 74.974 1.00 86.00 92 GLY A N 1
ATOM 668 C CA . GLY A 1 92 ? -44.472 2.292 74.006 1.00 86.00 92 GLY A CA 1
ATOM 669 C C . GLY A 1 92 ? -43.227 1.990 73.169 1.00 86.00 92 GLY A C 1
ATOM 670 O O . GLY A 1 92 ? -43.275 2.095 71.942 1.00 86.00 92 GLY A O 1
ATOM 671 N N . ASP A 1 93 ? -42.149 1.539 73.811 1.00 83.69 93 ASP A N 1
ATOM 672 C CA . ASP A 1 93 ? -40.894 1.187 73.135 1.00 83.69 93 ASP A CA 1
ATOM 673 C C . ASP A 1 93 ? -41.051 -0.053 72.239 1.00 83.69 93 ASP A C 1
ATOM 675 O O . ASP A 1 93 ? -40.575 -0.066 71.101 1.00 83.69 93 ASP A O 1
ATOM 679 N N . LEU A 1 94 ? -41.779 -1.080 72.700 1.00 86.94 94 LEU A N 1
ATOM 680 C CA . LEU A 1 94 ? -42.089 -2.261 71.884 1.00 86.94 94 LEU A CA 1
ATOM 681 C C . LEU A 1 94 ? -42.912 -1.905 70.640 1.00 86.94 94 LEU A C 1
ATOM 683 O O . LEU A 1 94 ? -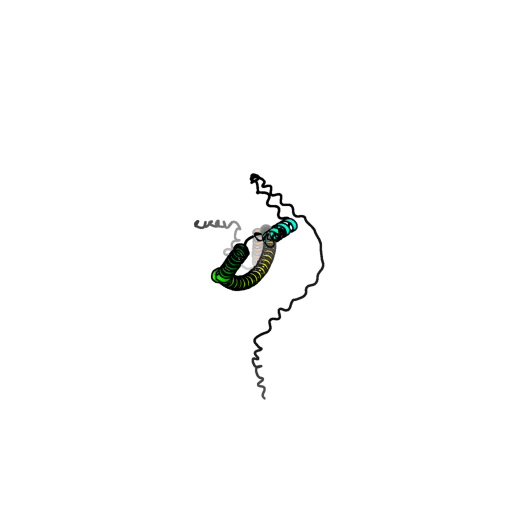42.648 -2.437 69.561 1.00 86.94 94 LEU A O 1
ATOM 687 N N . LEU A 1 95 ? -43.883 -0.998 70.770 1.00 85.75 95 LEU A N 1
ATOM 688 C CA . LEU A 1 95 ? -44.681 -0.516 69.640 1.00 85.75 95 LEU A CA 1
ATOM 689 C C . LEU A 1 95 ? -43.837 0.297 68.651 1.00 85.75 95 LEU A C 1
ATOM 691 O O . LEU A 1 95 ? -43.972 0.119 67.440 1.00 85.75 95 LEU A O 1
ATOM 695 N N . GLN A 1 96 ? -42.924 1.145 69.134 1.00 84.25 96 GLN A N 1
ATOM 696 C CA . GLN A 1 96 ? -41.992 1.862 68.257 1.00 84.25 96 GLN A CA 1
ATOM 697 C C . GLN A 1 96 ? -41.066 0.907 67.499 1.00 84.25 96 GLN A C 1
ATOM 699 O O . GLN A 1 96 ? -40.844 1.099 66.302 1.00 84.25 96 GLN A O 1
ATOM 704 N N . LEU A 1 97 ? -40.559 -0.136 68.160 1.00 84.56 97 LEU A N 1
ATOM 705 C CA . LEU A 1 97 ? -39.716 -1.146 67.524 1.00 84.56 97 LEU A CA 1
ATOM 706 C C . LEU A 1 97 ? -40.496 -1.962 66.482 1.00 84.56 97 LEU A C 1
ATOM 708 O O . LEU A 1 97 ? -39.967 -2.243 65.407 1.00 84.56 97 LEU A O 1
ATOM 712 N N . PHE A 1 98 ? -41.762 -2.285 66.764 1.00 81.25 98 PHE A N 1
ATOM 713 C CA . PHE A 1 98 ? -42.663 -2.950 65.823 1.00 81.25 98 PHE A CA 1
ATOM 714 C C . PHE A 1 98 ? -42.885 -2.104 64.562 1.00 81.25 98 PHE A C 1
ATOM 716 O O . PHE A 1 98 ? -42.636 -2.583 63.458 1.00 81.25 98 PHE A O 1
ATOM 723 N N . HIS A 1 99 ? -43.241 -0.824 64.711 1.00 81.38 99 HIS A N 1
ATOM 724 C CA . HIS A 1 99 ? -43.427 0.081 63.572 1.00 81.38 99 HIS A CA 1
ATOM 725 C C . HIS A 1 99 ? -42.122 0.382 62.825 1.00 81.38 99 HIS A C 1
ATOM 727 O O . HIS A 1 99 ? -42.129 0.560 61.608 1.00 81.38 99 HIS A O 1
ATOM 733 N N . LEU A 1 100 ? -40.976 0.427 63.511 1.00 81.31 100 LEU A N 1
ATOM 734 C CA . LEU A 1 100 ? -39.674 0.530 62.852 1.00 81.31 100 LEU A CA 1
ATOM 735 C C . LEU A 1 100 ? -39.367 -0.731 62.030 1.00 81.31 100 LEU A C 1
ATOM 737 O O . LEU A 1 100 ? -38.897 -0.611 60.902 1.00 81.31 100 LEU A O 1
ATOM 741 N N . GLY A 1 101 ? -39.676 -1.917 62.562 1.00 77.31 101 GLY A N 1
ATOM 742 C CA . GLY A 1 101 ? -39.592 -3.190 61.845 1.00 77.31 101 GLY A CA 1
ATOM 743 C C . GLY A 1 101 ? -40.518 -3.256 60.627 1.00 77.31 101 GLY A C 1
ATOM 744 O O . GLY A 1 101 ? -40.090 -3.703 59.567 1.00 77.31 101 GLY A O 1
ATOM 745 N N . GLU A 1 102 ? -41.746 -2.743 60.738 1.00 74.81 102 GLU A N 1
ATOM 746 C CA . GLU A 1 102 ? -42.715 -2.635 59.635 1.00 74.81 102 GLU A CA 1
ATOM 747 C C . GLU A 1 102 ? -42.245 -1.670 58.538 1.00 74.81 102 GLU A C 1
ATOM 749 O O . GLU A 1 102 ? -42.290 -2.014 57.359 1.00 74.81 102 GLU A O 1
ATOM 754 N N . ARG A 1 103 ? -41.698 -0.504 58.912 1.00 73.25 103 ARG A N 1
ATOM 755 C CA . ARG A 1 103 ? -41.110 0.456 57.958 1.00 73.25 103 ARG A CA 1
ATOM 756 C C . ARG A 1 103 ? -39.828 -0.054 57.305 1.00 73.25 103 ARG A C 1
ATOM 758 O O . ARG A 1 103 ? -39.519 0.338 56.186 1.00 73.25 103 ARG A O 1
ATOM 765 N N . MET A 1 104 ? -39.078 -0.933 57.970 1.00 69.62 104 MET A N 1
ATOM 766 C CA . MET A 1 104 ? -38.037 -1.710 57.289 1.00 69.62 104 MET A CA 1
ATOM 767 C C . MET A 1 104 ? -38.669 -2.768 56.373 1.00 69.62 104 MET A C 1
ATOM 769 O O . MET A 1 104 ? -38.169 -3.007 55.288 1.00 69.62 104 MET A O 1
ATOM 773 N N . GLY A 1 105 ? -39.808 -3.356 56.736 1.00 63.38 105 GLY A N 1
ATOM 774 C CA . GLY A 1 105 ? -40.595 -4.248 55.875 1.00 63.38 105 GLY A CA 1
ATOM 775 C C . GLY A 1 105 ? -41.111 -3.602 54.580 1.00 63.38 105 GLY A C 1
ATOM 776 O O . GLY A 1 105 ? -41.256 -4.299 53.574 1.00 63.38 105 GLY A O 1
ATOM 777 N N . GLU A 1 106 ? -41.269 -2.274 54.543 1.00 63.69 106 GLU A N 1
ATOM 778 C CA . GLU A 1 106 ? -41.512 -1.457 53.338 1.00 63.69 106 GLU A CA 1
ATOM 779 C C . GLU A 1 106 ? -40.270 -1.376 52.409 1.00 63.69 106 GLU A C 1
ATOM 781 O O . GLU A 1 106 ? -40.015 -0.399 51.710 1.00 63.69 106 GLU A O 1
ATOM 786 N N . HIS A 1 107 ? -39.500 -2.462 52.318 1.00 70.25 1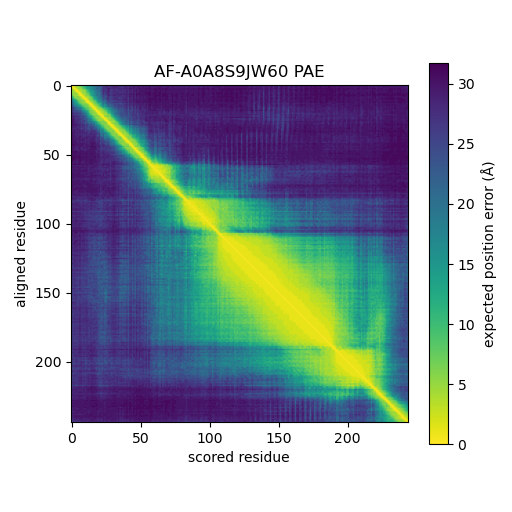07 HIS A N 1
ATOM 787 C CA . HIS A 1 107 ? -38.399 -2.680 51.377 1.00 70.25 107 HIS A CA 1
ATOM 788 C C . HIS A 1 107 ? -38.859 -2.871 49.918 1.00 70.25 107 HIS A C 1
ATOM 790 O O . HIS A 1 107 ? -38.055 -3.262 49.071 1.00 70.25 107 HIS A O 1
ATOM 796 N N . ALA A 1 108 ? -40.126 -2.605 49.585 1.00 78.44 108 ALA A N 1
ATOM 797 C CA . ALA A 1 108 ? -40.642 -2.739 48.222 1.00 78.44 108 ALA A CA 1
ATOM 798 C C . ALA A 1 108 ? -39.841 -1.885 47.221 1.00 78.44 108 ALA A C 1
ATOM 800 O O . ALA A 1 108 ? -39.493 -2.381 46.150 1.00 78.44 108 ALA A O 1
ATOM 801 N N . SER A 1 109 ? -39.466 -0.658 47.612 1.00 82.31 109 SER A N 1
ATOM 802 C CA . SER A 1 109 ? -38.592 0.213 46.810 1.00 82.31 109 SER A CA 1
ATOM 803 C C . SER A 1 109 ? -37.192 -0.383 46.651 1.00 82.31 109 SER A C 1
ATOM 805 O O . SER A 1 109 ? -36.736 -0.575 45.533 1.00 82.31 109 SER A O 1
ATOM 807 N N . LEU A 1 110 ? -36.541 -0.779 47.754 1.00 85.75 110 LEU A N 1
ATOM 808 C CA . LEU A 1 110 ? -35.195 -1.370 47.719 1.00 85.75 110 LEU A CA 1
ATOM 809 C C . LEU A 1 110 ? -35.147 -2.647 46.857 1.00 85.75 110 LEU A C 1
ATOM 811 O O . LEU A 1 110 ? -34.190 -2.893 46.125 1.00 85.75 110 LEU A O 1
ATOM 815 N N . LYS A 1 111 ? -36.186 -3.483 46.942 1.00 88.50 111 LYS A N 1
ATOM 816 C CA . LYS A 1 111 ? -36.304 -4.720 46.166 1.00 88.50 111 LYS A CA 1
ATOM 817 C C . LYS A 1 111 ? -36.497 -4.439 44.674 1.00 88.50 111 LYS A C 1
ATOM 819 O O . LYS A 1 111 ? -35.939 -5.172 43.858 1.00 88.50 111 LYS A O 1
ATOM 824 N N . ALA A 1 112 ? -37.268 -3.407 44.328 1.00 90.31 112 ALA A N 1
ATOM 825 C CA . ALA A 1 112 ? -37.416 -2.953 42.949 1.00 90.31 112 ALA A CA 1
ATOM 826 C C . ALA A 1 112 ? -36.080 -2.436 42.396 1.00 90.31 112 ALA A C 1
ATOM 828 O O . ALA A 1 112 ? -35.667 -2.875 41.326 1.00 90.31 112 ALA A O 1
ATOM 829 N N . ASP A 1 113 ? -35.357 -1.621 43.168 1.00 92.94 113 ASP A N 1
ATOM 830 C CA . ASP A 1 113 ? -34.043 -1.097 42.779 1.00 92.94 113 ASP A CA 1
ATOM 831 C C . ASP A 1 113 ? -33.026 -2.225 42.548 1.00 92.94 113 ASP A C 1
ATOM 833 O O . ASP A 1 113 ? -32.277 -2.206 41.574 1.00 92.94 113 ASP A O 1
ATOM 837 N N . LEU A 1 114 ? -33.023 -3.260 43.397 1.00 94.31 114 LEU A N 1
ATOM 838 C CA . LEU A 1 114 ? -32.145 -4.422 43.227 1.00 94.31 114 LEU A CA 1
ATOM 839 C C . LEU A 1 114 ? -32.483 -5.212 41.954 1.00 94.31 114 LEU A C 1
ATOM 841 O O . LEU A 1 114 ? -31.579 -5.660 41.240 1.00 94.31 114 LEU A O 1
ATOM 845 N N . ALA A 1 115 ? -33.773 -5.385 41.656 1.00 96.19 115 ALA A N 1
ATOM 846 C CA . ALA A 1 115 ? -34.216 -6.045 40.432 1.00 96.19 115 ALA A CA 1
ATOM 847 C C . ALA A 1 115 ? -33.810 -5.246 39.182 1.00 96.19 115 ALA A C 1
ATOM 849 O O . ALA A 1 115 ? -33.289 -5.835 38.232 1.00 96.19 115 ALA A O 1
ATOM 850 N N . GLU A 1 116 ? -33.968 -3.923 39.221 1.00 97.88 116 GLU A N 1
ATOM 851 C CA . GLU A 1 116 ? -33.551 -3.004 38.159 1.00 97.88 116 GLU A CA 1
ATOM 852 C C . GLU A 1 116 ? -32.032 -3.056 37.935 1.00 97.88 116 GLU A C 1
ATOM 854 O O . GLU A 1 116 ? -31.573 -3.296 36.819 1.00 97.88 116 GLU A O 1
ATOM 859 N N . LEU A 1 117 ? -31.231 -2.968 39.002 1.00 98.19 117 LEU A N 1
ATOM 860 C CA . LEU A 1 117 ? -29.772 -3.125 38.934 1.00 98.19 117 LEU A CA 1
ATOM 861 C C . LEU A 1 117 ? -29.356 -4.483 38.356 1.00 98.19 117 LEU A C 1
ATOM 863 O O . LEU A 1 117 ? -28.406 -4.571 37.578 1.00 98.19 117 LEU A O 1
ATOM 867 N N . THR A 1 118 ? -30.072 -5.553 38.702 1.00 98.31 118 THR A N 1
ATOM 868 C CA . THR A 1 118 ? -29.802 -6.894 38.166 1.00 98.31 118 THR A CA 1
ATOM 869 C C . THR A 1 118 ? -30.106 -6.977 36.668 1.00 98.31 118 THR A C 1
ATOM 871 O O . THR A 1 118 ? -29.394 -7.666 35.929 1.00 98.31 118 THR A O 1
ATOM 874 N N . PHE A 1 119 ? -31.151 -6.284 36.207 1.00 98.50 119 PHE A N 1
ATOM 875 C CA . PHE A 1 119 ? -31.481 -6.180 34.789 1.00 98.50 119 PHE A CA 1
ATOM 876 C C . PHE A 1 119 ? -30.416 -5.380 34.032 1.00 98.50 119 PHE A C 1
ATOM 878 O O . PHE A 1 119 ? -29.851 -5.899 33.066 1.00 98.50 119 PHE A O 1
ATOM 885 N N . GLN A 1 120 ? -30.056 -4.194 34.531 1.00 98.62 120 GLN A N 1
ATOM 886 C CA . GLN A 1 120 ? -29.016 -3.350 33.937 1.00 98.62 120 GLN A CA 1
ATOM 887 C C . GLN A 1 120 ? -27.670 -4.071 33.854 1.00 98.62 120 GLN A C 1
ATOM 889 O O . GLN A 1 120 ? -27.037 -4.070 32.802 1.00 98.62 120 GLN A O 1
ATOM 894 N N . LEU A 1 121 ? -27.258 -4.777 34.914 1.00 98.56 121 LEU A N 1
ATOM 895 C CA . LEU A 1 121 ? -26.016 -5.555 34.916 1.00 98.56 121 LEU A CA 1
ATOM 896 C C . LEU A 1 121 ? -26.012 -6.635 33.821 1.00 98.56 121 LEU A C 1
ATOM 898 O O . LEU A 1 121 ? -24.987 -6.894 33.187 1.00 98.56 121 LEU A O 1
ATOM 902 N N . ARG A 1 122 ? -27.156 -7.289 33.588 1.00 98.62 122 ARG A N 1
ATOM 903 C CA . ARG A 1 122 ? -27.291 -8.306 32.538 1.00 98.62 122 ARG A CA 1
ATOM 904 C C . ARG A 1 122 ? -27.220 -7.684 31.147 1.00 98.62 122 ARG A C 1
ATOM 906 O O . ARG A 1 122 ? -26.557 -8.240 30.270 1.00 98.62 122 ARG A O 1
ATOM 913 N N . GLU A 1 123 ? -27.915 -6.573 30.939 1.00 98.62 123 GLU A N 1
ATOM 914 C CA . GLU A 1 123 ? -27.910 -5.854 29.668 1.00 98.62 123 GLU A CA 1
ATOM 915 C C . GLU A 1 123 ? -26.512 -5.320 29.341 1.00 98.62 123 GLU A C 1
ATOM 917 O O . GLU A 1 123 ? -25.982 -5.592 28.261 1.00 98.62 123 GLU A O 1
ATOM 922 N N . GLU A 1 124 ? -25.869 -4.648 30.298 1.00 98.56 124 GLU A N 1
ATOM 923 C CA . GLU A 1 124 ? -24.519 -4.113 30.142 1.00 98.56 124 GLU A CA 1
ATOM 924 C C . GLU A 1 124 ? -23.517 -5.233 29.848 1.00 98.56 124 GLU A C 1
ATOM 926 O O . GLU A 1 124 ? -22.723 -5.124 28.913 1.00 98.56 124 GLU A O 1
ATOM 931 N N . LYS A 1 125 ? -23.612 -6.369 30.553 1.00 98.56 125 LYS A N 1
ATOM 932 C CA . LYS A 1 125 ? -22.790 -7.553 30.271 1.00 98.56 125 LYS A CA 1
ATOM 933 C C . LYS A 1 125 ? -22.926 -8.013 28.818 1.00 98.56 125 LYS A C 1
ATOM 935 O O . LYS A 1 125 ? -21.921 -8.311 28.171 1.00 98.56 125 LYS A O 1
ATOM 940 N N . ASN A 1 126 ? -24.145 -8.076 28.290 1.00 98.62 126 ASN A N 1
ATOM 941 C CA . ASN A 1 126 ? -24.371 -8.473 26.900 1.00 98.62 126 ASN A CA 1
ATOM 942 C C . ASN A 1 126 ? -23.824 -7.431 25.914 1.00 98.62 126 ASN A C 1
ATOM 944 O O . ASN A 1 126 ? -23.232 -7.800 24.898 1.00 98.62 126 ASN A O 1
ATOM 948 N N . ASN A 1 127 ? -23.962 -6.142 26.229 1.00 98.75 127 ASN A N 1
ATOM 949 C CA . ASN A 1 127 ? -23.400 -5.050 25.437 1.00 98.75 127 ASN A CA 1
ATOM 950 C C . ASN A 1 127 ? -21.863 -5.131 25.382 1.00 98.75 127 ASN A C 1
ATOM 952 O O . ASN A 1 127 ? -21.278 -5.091 24.299 1.00 98.75 127 ASN A O 1
ATOM 956 N N . VAL A 1 128 ? -21.208 -5.344 26.528 1.00 98.75 128 VAL A N 1
ATOM 957 C CA . VAL A 1 128 ? -19.752 -5.541 26.617 1.00 98.75 128 VAL A CA 1
ATOM 958 C C . VAL A 1 128 ? -19.311 -6.733 25.769 1.00 98.75 128 VAL A C 1
ATOM 960 O O . VAL A 1 128 ? -18.384 -6.599 24.972 1.00 98.75 128 VAL A O 1
ATOM 963 N N . LEU A 1 129 ? -20.009 -7.870 25.860 1.00 98.75 129 LEU A N 1
ATOM 964 C CA . LEU A 1 129 ? -19.709 -9.048 25.038 1.00 98.75 129 LEU A CA 1
ATOM 965 C C . LEU A 1 129 ? -19.879 -8.778 23.536 1.00 98.75 129 LEU A C 1
ATOM 967 O O . LEU A 1 129 ? -19.100 -9.282 22.726 1.00 98.75 129 LEU A O 1
ATOM 971 N N . SER A 1 130 ? -20.878 -7.983 23.147 1.00 98.69 130 SER A N 1
ATOM 972 C CA . SER A 1 130 ? -21.074 -7.579 21.752 1.00 98.69 130 SER A CA 1
ATOM 973 C C . SER A 1 130 ? -19.922 -6.702 21.256 1.00 98.69 130 SER A C 1
ATOM 975 O O . SER A 1 130 ? -19.316 -6.996 20.224 1.00 98.69 130 SER A O 1
ATOM 977 N N . LYS A 1 131 ? -19.556 -5.671 22.025 1.00 98.75 131 LYS A N 1
ATOM 978 C CA . LYS A 1 131 ? -18.436 -4.775 21.701 1.00 98.75 131 LYS A CA 1
ATOM 979 C C . LYS A 1 131 ? -17.099 -5.509 21.660 1.00 98.75 131 LYS A C 1
ATOM 981 O O . LYS A 1 131 ? -16.255 -5.206 20.822 1.00 98.75 131 LYS A O 1
ATOM 986 N N . GLU A 1 132 ? -16.901 -6.514 22.510 1.00 98.75 132 GLU A N 1
ATOM 987 C CA . GLU A 1 132 ? -15.691 -7.336 22.484 1.00 98.75 132 GLU A CA 1
ATOM 988 C C . GLU A 1 132 ? -15.545 -8.096 21.153 1.00 98.75 132 GLU A C 1
ATOM 990 O O . GLU A 1 132 ? -14.447 -8.168 20.594 1.00 98.75 132 GLU A O 1
ATOM 995 N N . LYS A 1 133 ? -16.646 -8.630 20.605 1.00 98.69 133 LYS A N 1
ATOM 996 C CA . LYS A 1 133 ? -16.645 -9.283 19.284 1.00 98.69 133 LYS A CA 1
ATOM 997 C C . LYS A 1 133 ? -16.315 -8.293 18.169 1.00 98.69 133 LYS A C 1
ATOM 999 O O . LYS A 1 133 ? -15.504 -8.612 17.300 1.00 98.69 133 LYS A O 1
ATOM 1004 N N . GLU A 1 134 ? -16.885 -7.091 18.221 1.00 98.81 134 GLU A N 1
ATOM 1005 C CA . GLU A 1 134 ? -16.590 -6.024 17.262 1.00 98.81 134 GLU A CA 1
ATOM 1006 C C . GLU A 1 134 ? -15.109 -5.618 17.310 1.00 98.81 134 GLU A C 1
ATOM 1008 O O . GLU A 1 134 ? -14.444 -5.597 16.277 1.00 98.81 134 GLU A O 1
ATOM 1013 N N . ILE A 1 135 ? -14.544 -5.403 18.503 1.00 98.81 135 ILE A N 1
ATOM 1014 C CA . ILE A 1 135 ? -13.119 -5.081 18.678 1.00 98.81 135 ILE A CA 1
ATOM 1015 C C . ILE A 1 135 ? -12.227 -6.184 18.096 1.00 98.81 135 ILE A C 1
ATOM 1017 O O . ILE A 1 135 ? -11.233 -5.886 17.428 1.00 98.81 135 ILE A O 1
ATOM 1021 N N . LYS A 1 136 ? -12.571 -7.462 18.307 1.00 98.81 136 LYS A N 1
ATOM 1022 C CA . LYS A 1 136 ? -11.830 -8.592 17.722 1.00 98.81 136 LYS A CA 1
ATOM 1023 C C . LYS A 1 136 ? -11.872 -8.563 16.191 1.00 98.81 136 LYS A C 1
ATOM 1025 O O . LYS A 1 136 ? -10.824 -8.723 15.562 1.00 98.81 136 LYS A O 1
ATOM 1030 N N . ALA A 1 137 ? -13.038 -8.301 15.599 1.00 98.88 137 ALA A N 1
ATOM 1031 C CA . ALA A 1 137 ? -13.191 -8.176 14.149 1.00 98.88 137 ALA A CA 1
ATOM 1032 C C . ALA A 1 137 ? -12.402 -6.978 13.587 1.00 98.88 137 ALA A C 1
ATOM 1034 O O . ALA A 1 137 ? -11.661 -7.116 12.612 1.00 98.88 137 ALA A O 1
ATOM 1035 N N . LEU A 1 138 ? -12.484 -5.819 14.246 1.00 98.88 138 LEU A N 1
ATOM 1036 C CA . LEU A 1 138 ? -11.732 -4.620 13.877 1.00 98.88 138 LEU A CA 1
ATOM 1037 C C . LEU A 1 138 ? -10.222 -4.861 13.930 1.00 98.88 138 LEU A C 1
ATOM 1039 O O . LEU A 1 138 ? -9.511 -4.505 12.994 1.00 98.88 138 LEU A O 1
ATOM 1043 N N . LYS A 1 139 ? -9.732 -5.525 14.981 1.00 98.81 139 LYS A N 1
ATOM 1044 C CA . LYS A 1 139 ? -8.312 -5.863 15.131 1.00 98.81 139 LYS A CA 1
ATOM 1045 C C . LYS A 1 139 ? -7.813 -6.789 14.021 1.00 98.81 139 LYS A C 1
ATOM 1047 O O . LYS A 1 139 ? -6.675 -6.649 13.577 1.00 98.81 139 LYS A O 1
ATOM 1052 N N . LEU A 1 140 ? -8.639 -7.732 13.565 1.00 98.81 140 LEU A N 1
ATOM 1053 C CA . LEU A 1 140 ? -8.302 -8.573 12.416 1.00 98.81 140 LEU A CA 1
ATOM 1054 C C . LEU A 1 140 ? -8.191 -7.736 11.136 1.00 98.81 140 LEU A C 1
ATOM 1056 O O . LEU A 1 140 ? -7.201 -7.852 10.419 1.00 98.81 140 LEU A O 1
ATOM 1060 N N . ARG A 1 141 ? -9.161 -6.850 10.890 1.00 98.75 141 ARG A N 1
ATOM 1061 C CA . ARG A 1 141 ? -9.168 -5.976 9.712 1.00 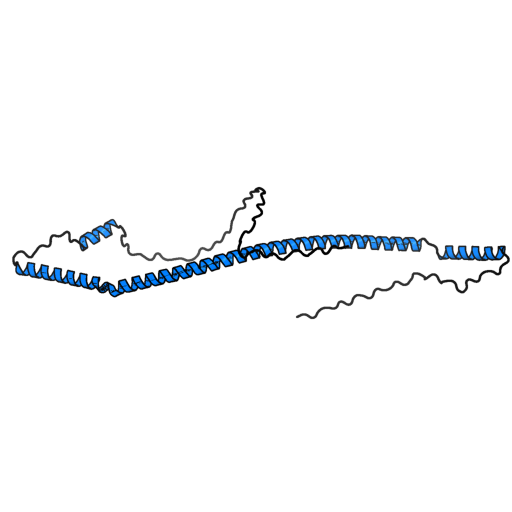98.75 141 ARG A CA 1
ATOM 1062 C C . ARG A 1 141 ? -7.954 -5.046 9.661 1.00 98.75 141 ARG A C 1
ATOM 1064 O O . ARG A 1 141 ? -7.362 -4.914 8.597 1.00 98.75 141 ARG A O 1
ATOM 1071 N N . VAL A 1 142 ? -7.561 -4.462 10.796 1.00 98.81 142 VAL A N 1
ATOM 1072 C CA . VAL A 1 142 ? -6.352 -3.622 10.891 1.00 98.81 142 VAL A CA 1
ATOM 1073 C C . VAL A 1 142 ? -5.109 -4.419 10.497 1.00 98.81 142 VAL A C 1
ATOM 1075 O O . VAL A 1 142 ? -4.383 -3.992 9.611 1.00 98.81 142 VAL A O 1
ATOM 1078 N N . ARG A 1 143 ? -4.919 -5.629 11.043 1.00 98.69 143 ARG A N 1
ATOM 1079 C CA . ARG A 1 143 ? -3.774 -6.476 10.660 1.00 98.69 143 ARG A CA 1
ATOM 1080 C C . ARG A 1 143 ? -3.760 -6.818 9.170 1.00 98.69 143 ARG A C 1
ATOM 1082 O O . ARG A 1 143 ? -2.698 -6.812 8.559 1.00 98.69 143 ARG A O 1
ATOM 1089 N N . ASN A 1 144 ? -4.920 -7.106 8.581 1.00 98.56 144 ASN A N 1
ATOM 1090 C CA . ASN A 1 144 ? -5.009 -7.382 7.145 1.00 98.56 144 ASN A CA 1
ATOM 1091 C C . ASN A 1 144 ? -4.625 -6.151 6.312 1.00 98.56 144 ASN A C 1
ATOM 1093 O O . ASN A 1 144 ? -3.934 -6.286 5.305 1.00 98.56 144 ASN A O 1
ATOM 1097 N N . GLN A 1 145 ? -5.037 -4.958 6.746 1.00 98.75 145 GLN A N 1
ATOM 1098 C CA . GLN A 1 145 ? -4.664 -3.704 6.100 1.00 98.75 145 GLN A CA 1
ATOM 1099 C C . GLN A 1 145 ? -3.165 -3.411 6.242 1.00 98.75 145 GLN A C 1
ATOM 1101 O O . GLN A 1 145 ? -2.551 -2.988 5.268 1.00 98.75 145 GLN A O 1
ATOM 1106 N N . ASP A 1 146 ? -2.568 -3.688 7.402 1.00 98.62 146 ASP A N 1
ATOM 1107 C CA . ASP A 1 146 ? -1.127 -3.524 7.621 1.00 98.62 146 ASP A CA 1
ATOM 1108 C C . ASP A 1 146 ? -0.315 -4.421 6.673 1.00 98.62 146 ASP A C 1
ATOM 1110 O O . ASP A 1 146 ? 0.646 -3.969 6.052 1.00 98.62 146 ASP A O 1
ATOM 1114 N N . VAL A 1 147 ? -0.731 -5.683 6.506 1.00 98.38 147 VAL A N 1
ATOM 1115 C CA . VAL A 1 147 ? -0.091 -6.623 5.570 1.00 98.38 147 VAL A CA 1
ATOM 1116 C C . VAL A 1 147 ? -0.262 -6.164 4.122 1.00 98.38 147 VAL A C 1
ATOM 1118 O O . VAL A 1 147 ? 0.711 -6.152 3.371 1.00 98.38 147 VAL A O 1
ATOM 1121 N N . ALA A 1 148 ? -1.470 -5.748 3.729 1.00 98.56 148 ALA A N 1
ATOM 1122 C CA . ALA A 1 148 ? -1.718 -5.220 2.388 1.00 98.56 148 ALA A CA 1
ATOM 1123 C C . ALA A 1 148 ? -0.886 -3.955 2.111 1.00 98.56 148 ALA A C 1
ATOM 1125 O O . ALA A 1 148 ? -0.302 -3.822 1.038 1.00 98.56 148 ALA A O 1
ATOM 1126 N N . GLY A 1 149 ? -0.772 -3.060 3.096 1.00 98.62 149 GLY A N 1
ATOM 1127 C CA . GLY A 1 149 ? 0.062 -1.864 3.015 1.00 98.62 149 GLY A CA 1
ATOM 1128 C C . GLY A 1 149 ? 1.549 -2.190 2.879 1.00 98.62 149 GLY A C 1
ATOM 1129 O O . GLY A 1 149 ? 2.234 -1.578 2.064 1.00 98.62 149 GLY A O 1
ATOM 1130 N N . ALA A 1 150 ? 2.047 -3.186 3.617 1.00 98.62 150 ALA A N 1
ATOM 1131 C CA . ALA A 1 150 ? 3.432 -3.639 3.506 1.00 98.62 150 ALA A CA 1
ATOM 1132 C C . ALA A 1 150 ? 3.742 -4.241 2.124 1.00 98.62 150 ALA A C 1
ATOM 1134 O O . ALA A 1 150 ? 4.791 -3.947 1.553 1.00 98.62 150 ALA A O 1
ATOM 1135 N N . LEU A 1 151 ? 2.823 -5.039 1.565 1.00 98.62 151 LEU A N 1
ATOM 1136 C CA . LEU A 1 151 ? 2.959 -5.590 0.212 1.00 98.62 151 LEU A CA 1
ATOM 1137 C C . LEU A 1 151 ? 2.971 -4.485 -0.850 1.00 98.62 151 LEU A C 1
ATOM 1139 O O . LEU A 1 151 ? 3.869 -4.462 -1.687 1.00 98.62 151 LEU A O 1
ATOM 1143 N N . ALA A 1 152 ? 2.042 -3.528 -0.765 1.00 98.75 152 ALA A N 1
ATOM 1144 C CA . ALA A 1 152 ? 2.004 -2.387 -1.677 1.00 98.75 152 ALA A CA 1
ATOM 1145 C C . ALA A 1 152 ? 3.281 -1.533 -1.583 1.00 98.75 152 ALA A C 1
ATOM 1147 O O . ALA A 1 152 ? 3.794 -1.057 -2.594 1.00 98.75 152 ALA A O 1
ATOM 1148 N N . ALA A 1 153 ? 3.833 -1.340 -0.381 1.00 98.75 153 ALA A N 1
ATOM 1149 C CA . ALA A 1 153 ? 5.094 -0.623 -0.207 1.00 98.75 153 ALA A CA 1
ATOM 1150 C C . ALA A 1 153 ? 6.275 -1.368 -0.853 1.00 98.75 153 ALA A C 1
ATOM 1152 O O . ALA A 1 153 ? 7.095 -0.740 -1.519 1.00 98.75 153 ALA A O 1
ATOM 1153 N N . ALA A 1 154 ? 6.346 -2.694 -0.701 1.00 98.69 154 ALA A N 1
ATOM 1154 C CA . ALA A 1 154 ? 7.390 -3.512 -1.315 1.00 98.69 154 ALA A CA 1
ATOM 1155 C C . ALA A 1 154 ? 7.319 -3.498 -2.853 1.00 98.69 154 ALA A C 1
ATOM 1157 O O . ALA A 1 154 ? 8.348 -3.354 -3.510 1.00 98.69 154 ALA A O 1
ATOM 1158 N N . GLU A 1 155 ? 6.117 -3.582 -3.428 1.00 98.62 155 GLU A N 1
ATOM 1159 C CA . GLU A 1 155 ? 5.910 -3.478 -4.879 1.00 98.62 155 GLU A CA 1
ATOM 1160 C C . GLU A 1 155 ? 6.345 -2.108 -5.416 1.00 98.62 155 GLU A C 1
ATOM 1162 O O . GLU A 1 155 ? 7.090 -2.035 -6.390 1.00 98.62 155 GLU A O 1
ATOM 1167 N N . ASN A 1 156 ? 5.977 -1.018 -4.733 1.00 98.75 156 ASN A N 1
ATOM 1168 C CA . ASN A 1 156 ? 6.412 0.329 -5.111 1.00 98.75 156 ASN A CA 1
ATOM 1169 C C . ASN A 1 156 ? 7.938 0.498 -5.073 1.00 98.75 156 ASN A C 1
ATOM 1171 O O . ASN A 1 156 ? 8.493 1.194 -5.921 1.00 98.75 156 ASN A O 1
ATOM 1175 N N . LEU A 1 157 ? 8.622 -0.117 -4.102 1.00 98.75 157 LEU A N 1
ATOM 1176 C CA . LEU A 1 157 ? 10.086 -0.113 -4.058 1.00 98.75 157 LEU A CA 1
ATOM 1177 C C . LEU A 1 157 ? 10.678 -0.861 -5.256 1.00 98.75 157 LEU A C 1
ATOM 1179 O O . LEU A 1 157 ? 11.559 -0.324 -5.920 1.00 98.75 157 LEU A O 1
ATOM 1183 N N . SER A 1 158 ? 10.149 -2.045 -5.576 1.00 98.75 158 SER A N 1
ATOM 1184 C CA . SER A 1 158 ? 10.605 -2.826 -6.732 1.00 98.75 158 SER A CA 1
ATOM 1185 C C . SER A 1 158 ? 10.380 -2.098 -8.061 1.00 98.75 158 SER A C 1
ATOM 1187 O O . SER A 1 158 ? 11.248 -2.122 -8.929 1.00 98.75 158 SER A O 1
ATOM 1189 N N . LEU A 1 159 ? 9.242 -1.419 -8.227 1.00 98.81 159 LEU A N 1
ATOM 1190 C CA . LEU A 1 159 ? 8.964 -0.634 -9.432 1.00 98.81 159 LEU A CA 1
ATOM 1191 C C . LEU A 1 159 ? 9.907 0.564 -9.576 1.00 98.81 159 LEU A C 1
ATOM 1193 O O . LEU A 1 159 ? 10.311 0.881 -10.690 1.00 98.81 159 LEU A O 1
ATOM 1197 N N . ARG A 1 160 ? 10.277 1.217 -8.468 1.00 98.81 160 ARG A N 1
ATOM 1198 C CA . ARG A 1 160 ? 11.257 2.314 -8.490 1.00 98.81 160 ARG A CA 1
ATOM 1199 C C . ARG A 1 160 ? 12.644 1.838 -8.903 1.00 98.81 160 ARG A C 1
ATOM 1201 O O . ARG A 1 160 ? 13.268 2.500 -9.716 1.00 98.81 160 ARG A O 1
ATOM 1208 N N . GLU A 1 161 ? 13.085 0.695 -8.388 1.00 98.75 161 GLU A N 1
ATOM 1209 C CA . GLU A 1 161 ? 14.366 0.088 -8.773 1.00 98.75 161 GLU A CA 1
ATOM 1210 C C . GLU A 1 161 ? 14.385 -0.280 -10.266 1.00 98.75 161 GLU A C 1
ATOM 1212 O O . GLU A 1 161 ? 15.340 0.023 -10.972 1.00 98.75 161 GLU A O 1
ATOM 1217 N N . GLN A 1 162 ? 13.292 -0.853 -10.785 1.00 98.75 162 GLN A N 1
ATOM 1218 C CA . GLN A 1 162 ? 13.170 -1.129 -12.221 1.00 98.75 162 GLN A CA 1
ATOM 1219 C C . GLN A 1 162 ? 13.179 0.147 -13.068 1.00 98.75 162 GLN A C 1
ATOM 1221 O O . GLN A 1 162 ? 13.754 0.152 -14.153 1.00 98.75 162 GLN A O 1
ATOM 1226 N N . LEU A 1 163 ? 12.527 1.213 -12.601 1.00 98.81 163 LEU A N 1
ATOM 1227 C CA . LEU A 1 163 ? 12.525 2.499 -13.293 1.00 98.81 163 LEU A CA 1
ATOM 1228 C C . LEU A 1 163 ? 13.943 3.078 -13.369 1.00 98.81 163 LEU A C 1
ATOM 1230 O O . LEU A 1 163 ? 14.377 3.442 -14.455 1.00 98.81 163 LEU A O 1
ATOM 1234 N N . GLU A 1 164 ? 14.671 3.081 -12.252 1.00 98.69 164 GLU A N 1
ATOM 1235 C CA . GLU A 1 164 ? 16.066 3.533 -12.183 1.00 98.69 164 GLU A CA 1
ATOM 1236 C C . GLU A 1 164 ? 16.966 2.725 -13.130 1.00 98.69 164 GLU A C 1
ATOM 1238 O O . GLU A 1 164 ? 17.706 3.301 -13.925 1.00 98.69 164 GLU A O 1
ATOM 1243 N N . GLN A 1 165 ? 16.823 1.395 -13.146 1.00 98.81 165 GLN A N 1
ATOM 1244 C CA . GLN A 1 165 ? 17.552 0.540 -14.085 1.00 98.81 165 GLN A CA 1
ATOM 1245 C C . GLN A 1 165 ? 17.238 0.889 -15.551 1.00 98.81 165 GLN A C 1
ATOM 1247 O O . GLN A 1 165 ? 18.133 0.941 -16.393 1.00 98.81 165 GLN A O 1
ATOM 1252 N N . ARG A 1 166 ? 15.966 1.138 -15.884 1.00 98.75 166 ARG A N 1
ATOM 1253 C CA . ARG A 1 166 ? 15.577 1.515 -17.252 1.00 98.75 166 ARG A CA 1
ATOM 1254 C C . ARG A 1 166 ? 16.074 2.901 -17.644 1.00 98.75 166 ARG A C 1
ATOM 1256 O O . ARG A 1 166 ? 16.372 3.114 -18.816 1.00 98.75 166 ARG A O 1
ATOM 1263 N N . GLU A 1 167 ? 16.172 3.832 -16.701 1.00 98.69 167 GLU A N 1
ATOM 1264 C CA . GLU A 1 167 ? 16.774 5.146 -16.937 1.00 98.69 167 GLU A CA 1
ATOM 1265 C C . GLU A 1 167 ? 18.271 5.032 -17.260 1.00 98.69 167 GLU A C 1
ATOM 1267 O O . GLU A 1 167 ? 18.740 5.699 -18.186 1.00 98.69 167 GLU A O 1
ATOM 1272 N N . GLU A 1 168 ? 19.000 4.145 -16.575 1.00 98.56 168 GLU A N 1
ATOM 1273 C CA . GLU A 1 168 ? 20.402 3.832 -16.885 1.00 98.56 168 GLU A CA 1
ATOM 1274 C C . GLU A 1 168 ? 20.547 3.221 -18.289 1.00 98.56 168 GLU A C 1
ATOM 1276 O O . GLU A 1 168 ? 21.309 3.739 -19.108 1.00 98.56 168 GLU A O 1
ATOM 1281 N N . GLU A 1 169 ? 19.734 2.214 -18.631 1.00 98.62 169 GLU A N 1
ATOM 1282 C CA . GLU A 1 169 ? 19.732 1.602 -19.972 1.00 98.62 169 GLU A CA 1
ATOM 1283 C C . GLU A 1 169 ? 19.471 2.637 -21.084 1.00 98.62 169 GLU A C 1
ATOM 1285 O O . GLU A 1 169 ? 20.093 2.602 -22.148 1.00 98.62 169 GLU A O 1
ATOM 1290 N N . VAL A 1 170 ? 18.563 3.592 -20.851 1.00 98.75 170 VAL A N 1
ATOM 1291 C CA . VAL A 1 170 ? 18.284 4.682 -21.801 1.00 98.75 170 VAL A CA 1
ATOM 1292 C C . VAL A 1 170 ? 19.479 5.628 -21.947 1.00 98.75 170 VAL A C 1
ATOM 1294 O O . VAL A 1 170 ? 19.710 6.145 -23.044 1.00 98.75 170 VAL A O 1
ATOM 1297 N N . CYS A 1 171 ? 20.239 5.871 -20.878 1.00 98.69 171 CYS A N 1
ATOM 1298 C CA . CYS A 1 171 ? 21.461 6.672 -20.950 1.00 98.69 171 CYS A CA 1
ATOM 1299 C C . CYS A 1 171 ? 22.534 5.968 -21.790 1.00 98.69 171 CYS A C 1
ATOM 1301 O O . CYS A 1 171 ? 23.089 6.588 -22.697 1.00 98.69 171 CYS A O 1
ATOM 1303 N N . ASP A 1 172 ? 22.757 4.673 -21.569 1.00 98.75 172 ASP A N 1
ATOM 1304 C CA . ASP A 1 172 ? 23.724 3.881 -22.338 1.00 98.75 172 ASP A CA 1
ATOM 1305 C C . ASP A 1 172 ? 23.372 3.822 -23.827 1.00 98.75 172 ASP A C 1
ATOM 1307 O O . ASP A 1 172 ? 24.227 4.040 -24.691 1.00 98.75 172 ASP A O 1
ATOM 1311 N N . LEU A 1 173 ? 22.097 3.583 -24.147 1.00 98.75 173 LEU A N 1
ATOM 1312 C CA . LEU A 1 173 ? 21.619 3.561 -25.530 1.00 98.75 173 LEU A CA 1
ATOM 1313 C C . LEU A 1 173 ? 21.794 4.911 -26.224 1.00 98.75 173 LEU A C 1
ATOM 1315 O O . LEU A 1 173 ? 22.119 4.951 -27.410 1.00 98.75 173 LEU A O 1
ATOM 1319 N N . ARG A 1 174 ? 21.607 6.016 -25.498 1.00 98.69 174 ARG A N 1
ATOM 1320 C CA . ARG A 1 174 ? 21.837 7.361 -26.031 1.00 98.69 174 ARG A CA 1
ATOM 1321 C C . ARG A 1 174 ? 23.311 7.583 -26.356 1.00 98.69 174 ARG A C 1
ATOM 1323 O O . ARG A 1 174 ? 23.615 8.001 -27.468 1.00 98.69 174 ARG A O 1
ATOM 1330 N N . CYS A 1 175 ? 24.213 7.218 -25.444 1.00 98.56 175 CYS A N 1
ATOM 1331 C CA . CYS A 1 175 ? 25.657 7.270 -25.684 1.00 98.56 175 CYS A CA 1
ATOM 1332 C C . CYS A 1 175 ? 26.064 6.416 -26.897 1.00 98.56 175 CYS A C 1
ATOM 1334 O O . CYS A 1 175 ? 26.875 6.839 -27.724 1.00 98.56 175 CYS A O 1
ATOM 1336 N N . ALA A 1 176 ? 25.485 5.218 -27.030 1.00 98.50 176 ALA A N 1
ATOM 1337 C CA . ALA A 1 176 ? 25.736 4.336 -28.165 1.00 98.50 176 ALA A CA 1
ATOM 1338 C C . ALA A 1 176 ? 25.233 4.937 -29.488 1.00 98.50 176 ALA A C 1
ATOM 1340 O O . ALA A 1 176 ? 25.946 4.881 -30.488 1.00 98.50 176 ALA A O 1
ATOM 1341 N N . ALA A 1 177 ? 24.043 5.544 -29.492 1.00 98.50 177 ALA A N 1
ATOM 1342 C CA . ALA A 1 177 ? 23.486 6.211 -30.666 1.00 98.50 177 ALA A CA 1
ATOM 1343 C C . ALA A 1 177 ? 24.343 7.410 -31.105 1.00 98.50 177 ALA A C 1
ATOM 1345 O O . ALA A 1 177 ? 24.693 7.511 -32.278 1.00 98.50 177 ALA A O 1
ATOM 1346 N N . GLU A 1 178 ? 24.760 8.264 -30.165 1.00 98.19 178 GLU A N 1
ATOM 1347 C CA . GLU A 1 178 ? 25.655 9.398 -30.441 1.00 98.19 178 GLU A CA 1
ATOM 1348 C C . GLU A 1 178 ? 27.005 8.933 -31.007 1.00 98.19 178 GLU A C 1
ATOM 1350 O O . GLU A 1 178 ? 27.527 9.517 -31.959 1.00 98.19 178 GLU A O 1
ATOM 1355 N N . THR A 1 179 ? 27.555 7.843 -30.461 1.00 98.25 179 THR A N 1
ATOM 1356 C CA . THR A 1 179 ? 28.803 7.244 -30.957 1.00 98.25 179 THR A CA 1
ATOM 1357 C C . THR A 1 179 ? 28.635 6.709 -32.377 1.00 98.25 179 THR A C 1
ATOM 1359 O O . THR A 1 179 ? 29.494 6.941 -33.227 1.00 98.25 179 THR A O 1
ATOM 1362 N N . PHE A 1 180 ? 27.523 6.024 -32.649 1.00 98.25 180 PHE A N 1
ATOM 1363 C CA . PHE A 1 180 ? 27.214 5.500 -33.975 1.00 98.25 180 PHE A CA 1
ATOM 1364 C C . PHE A 1 180 ? 27.067 6.618 -35.016 1.00 98.25 180 PHE A C 1
ATOM 1366 O O . PHE A 1 180 ? 27.609 6.506 -36.114 1.00 98.25 180 PHE A O 1
ATOM 1373 N N . ASP A 1 181 ? 26.395 7.719 -34.678 1.00 97.25 181 ASP A N 1
ATOM 1374 C CA . ASP A 1 181 ? 26.262 8.869 -35.578 1.00 97.25 181 ASP A CA 1
ATOM 1375 C C . ASP A 1 181 ? 27.619 9.539 -35.860 1.00 97.25 181 ASP A C 1
ATOM 1377 O O . ASP A 1 181 ? 27.925 9.883 -37.009 1.00 97.25 181 ASP A O 1
ATOM 1381 N N . ALA A 1 182 ? 28.480 9.662 -34.845 1.00 96.81 182 ALA A N 1
ATOM 1382 C CA . ALA A 1 182 ? 29.842 10.167 -35.020 1.00 96.81 182 ALA A CA 1
ATOM 1383 C C . ALA A 1 182 ? 30.696 9.241 -35.912 1.00 96.81 182 ALA A C 1
ATOM 1385 O O . ALA A 1 182 ? 31.418 9.707 -36.793 1.00 96.81 182 ALA A O 1
ATOM 1386 N N . GLU A 1 183 ? 30.592 7.923 -35.736 1.00 96.44 183 GLU A N 1
ATOM 1387 C CA . GLU A 1 183 ? 31.284 6.950 -36.589 1.00 96.44 183 GLU A CA 1
ATOM 1388 C C . GLU A 1 183 ? 30.765 6.995 -38.033 1.00 96.44 183 GLU A C 1
ATOM 1390 O O . GLU A 1 183 ? 31.548 7.015 -38.984 1.00 96.44 1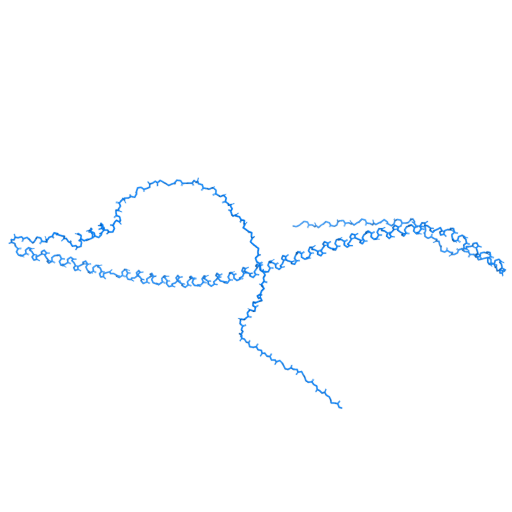83 GLU A O 1
ATOM 1395 N N . LYS A 1 184 ? 29.444 7.085 -38.212 1.00 94.81 184 LYS A N 1
ATOM 1396 C CA . LYS A 1 184 ? 28.798 7.187 -39.524 1.00 94.81 184 LYS A CA 1
ATOM 1397 C C . LYS A 1 184 ? 29.244 8.433 -40.286 1.00 94.81 184 LYS A C 1
ATOM 1399 O O . LYS A 1 184 ? 29.540 8.342 -41.478 1.00 94.81 184 LYS A O 1
ATOM 1404 N N . THR A 1 185 ? 29.280 9.588 -39.621 1.00 93.94 185 THR A N 1
ATOM 1405 C CA . THR A 1 185 ? 29.753 10.846 -40.225 1.00 93.94 185 THR A CA 1
ATOM 1406 C C . THR A 1 185 ? 31.225 10.745 -40.610 1.00 93.94 185 THR A C 1
ATOM 1408 O O . THR A 1 185 ? 31.558 10.999 -41.763 1.00 93.94 185 THR A O 1
ATOM 1411 N N . MET A 1 186 ? 32.083 10.229 -39.725 1.00 92.56 186 MET A N 1
ATOM 1412 C CA . MET A 1 186 ? 33.501 10.004 -40.027 1.00 92.56 186 MET A CA 1
ATOM 1413 C C . MET A 1 186 ? 33.713 9.068 -41.225 1.00 92.56 186 MET A C 1
ATOM 1415 O O . MET A 1 186 ? 34.538 9.357 -42.089 1.00 92.56 186 MET A O 1
ATOM 1419 N N . ALA A 1 187 ? 32.972 7.960 -41.301 1.00 90.38 187 ALA A N 1
ATOM 1420 C CA . ALA A 1 187 ? 33.057 7.027 -42.422 1.00 90.38 187 ALA A CA 1
ATOM 1421 C C . ALA A 1 187 ? 32.567 7.658 -43.734 1.00 90.38 187 ALA A C 1
ATOM 1423 O O . ALA A 1 187 ? 33.166 7.430 -44.781 1.00 90.38 187 ALA A O 1
ATOM 1424 N N . THR A 1 188 ? 31.508 8.471 -43.682 1.00 88.06 188 THR A N 1
ATOM 1425 C CA . THR A 1 188 ? 30.978 9.168 -44.863 1.00 88.06 188 THR A CA 1
ATOM 1426 C C . THR A 1 188 ? 31.961 10.231 -45.358 1.00 88.06 188 THR A C 1
ATOM 1428 O O . THR A 1 188 ? 32.234 10.291 -46.553 1.00 88.06 188 THR A O 1
ATOM 1431 N N . ASP A 1 189 ? 32.562 10.999 -44.447 1.00 85.12 189 ASP A N 1
ATOM 1432 C CA . ASP A 1 189 ? 33.537 12.044 -44.774 1.00 85.12 189 ASP A CA 1
ATOM 1433 C C . ASP A 1 189 ? 34.880 11.469 -45.264 1.00 85.12 189 ASP A C 1
ATOM 1435 O O . ASP A 1 189 ? 35.596 12.121 -46.024 1.00 85.12 189 ASP A O 1
ATOM 1439 N N . SER A 1 190 ? 35.246 10.245 -44.853 1.00 83.00 190 SER A N 1
ATOM 1440 C CA . SER A 1 190 ? 36.492 9.600 -45.296 1.00 83.00 190 SER A CA 1
ATOM 1441 C C . SER A 1 190 ? 36.401 8.981 -46.693 1.00 83.00 190 SER A C 1
ATOM 1443 O O . SER A 1 190 ? 37.437 8.631 -47.266 1.00 83.00 190 SER A O 1
ATOM 1445 N N . TRP A 1 191 ? 35.197 8.771 -47.224 1.00 85.50 191 TRP A N 1
ATOM 1446 C CA . TRP A 1 191 ? 35.003 8.221 -48.560 1.00 85.50 191 TRP A CA 1
ATOM 1447 C C . TRP A 1 191 ? 34.900 9.380 -49.550 1.00 85.50 191 TRP A C 1
ATOM 1449 O O . TRP A 1 191 ? 33.839 9.975 -49.712 1.00 85.50 191 TRP A O 1
ATOM 1459 N N . ASP A 1 192 ? 35.999 9.678 -50.250 1.00 83.12 192 ASP A N 1
ATOM 1460 C CA . ASP A 1 192 ? 35.983 10.565 -51.422 1.00 83.12 192 ASP A CA 1
ATOM 1461 C C . ASP A 1 192 ? 35.246 9.867 -52.577 1.00 83.12 192 ASP A C 1
ATOM 1463 O O . ASP A 1 192 ? 35.845 9.316 -53.503 1.00 83.12 192 ASP A O 1
ATOM 1467 N N . LEU A 1 193 ? 33.919 9.819 -52.464 1.00 83.44 193 LEU A N 1
ATOM 1468 C CA . LEU A 1 193 ? 33.010 9.216 -53.435 1.00 83.44 193 LEU A CA 1
ATOM 1469 C C . LEU A 1 193 ? 33.175 9.852 -54.815 1.00 83.44 193 LEU A C 1
ATOM 1471 O O . LEU A 1 193 ? 33.129 9.140 -55.814 1.00 83.44 193 LEU A O 1
ATOM 1475 N N . GLU A 1 194 ? 33.432 11.158 -54.867 1.00 83.88 194 GLU A N 1
ATOM 1476 C CA . GLU A 1 194 ? 33.683 11.883 -56.110 1.00 83.88 194 GLU A CA 1
ATOM 1477 C C . GLU A 1 194 ? 34.995 11.421 -56.756 1.00 83.88 194 GLU A C 1
ATOM 1479 O O . GLU A 1 194 ? 35.030 11.060 -57.936 1.00 83.88 194 GLU A O 1
ATOM 1484 N N . GLY A 1 195 ? 36.078 11.351 -55.977 1.00 86.25 195 GLY A N 1
ATOM 1485 C CA . GLY A 1 195 ? 37.357 10.818 -56.436 1.00 86.25 195 GLY A CA 1
ATOM 1486 C C . GLY A 1 195 ? 37.261 9.360 -56.887 1.00 86.25 195 GLY A C 1
ATOM 1487 O O . GLY A 1 195 ? 37.774 9.012 -57.953 1.00 86.25 195 GLY A O 1
ATOM 1488 N N . ALA A 1 196 ? 36.568 8.512 -56.125 1.00 87.00 196 ALA A N 1
ATOM 1489 C CA . ALA A 1 196 ? 36.364 7.104 -56.455 1.00 87.00 196 ALA A CA 1
ATOM 1490 C C . ALA A 1 196 ? 35.524 6.920 -57.731 1.00 87.00 196 ALA A C 1
ATOM 1492 O O . ALA A 1 196 ? 35.903 6.132 -58.603 1.00 87.00 196 ALA A O 1
ATOM 1493 N N . LEU A 1 197 ? 34.434 7.679 -57.885 1.00 87.00 197 LEU A N 1
ATOM 1494 C CA . LEU A 1 197 ? 33.587 7.653 -59.079 1.00 87.00 197 LEU A CA 1
ATOM 1495 C C . LEU A 1 197 ? 34.357 8.141 -60.311 1.00 87.00 197 LEU A C 1
ATOM 1497 O O . LEU A 1 197 ? 34.322 7.507 -61.366 1.00 87.00 197 LEU A O 1
ATOM 1501 N N . LYS A 1 198 ? 35.140 9.214 -60.168 1.00 89.56 198 LYS A N 1
ATOM 1502 C CA . LYS A 1 198 ? 36.002 9.723 -61.239 1.00 89.56 198 LYS A CA 1
ATOM 1503 C C . LYS A 1 198 ? 37.043 8.692 -61.684 1.00 89.56 198 LYS A C 1
ATOM 1505 O O . LYS A 1 198 ? 37.258 8.523 -62.885 1.00 89.56 198 LYS A O 1
ATOM 1510 N N . GLN A 1 199 ? 37.676 7.991 -60.739 1.00 90.38 199 GLN A N 1
ATOM 1511 C CA . GLN A 1 199 ? 38.618 6.905 -61.038 1.00 90.38 199 GLN A CA 1
ATOM 1512 C C . GLN A 1 199 ? 37.924 5.741 -61.754 1.00 90.38 199 GLN A C 1
ATOM 1514 O O . GLN A 1 199 ? 38.440 5.242 -62.754 1.00 90.38 199 GLN A O 1
ATOM 1519 N N . TYR A 1 200 ? 36.736 5.342 -61.296 1.00 91.88 200 TYR A N 1
ATOM 1520 C CA . TYR A 1 200 ? 35.942 4.296 -61.936 1.00 91.88 200 TYR A CA 1
ATOM 1521 C C . TYR A 1 200 ? 35.583 4.646 -63.388 1.00 91.88 200 TYR A C 1
ATOM 1523 O O . TYR A 1 200 ? 35.839 3.846 -64.290 1.00 91.88 200 TYR A O 1
ATOM 1531 N N . ASN A 1 201 ? 35.087 5.861 -63.635 1.00 91.06 201 ASN A N 1
ATOM 1532 C CA . ASN A 1 201 ? 34.728 6.316 -64.980 1.00 91.06 201 ASN A CA 1
ATOM 1533 C C . ASN A 1 201 ? 35.943 6.326 -65.917 1.00 91.06 201 ASN A C 1
ATOM 1535 O O . ASN A 1 201 ? 35.853 5.866 -67.056 1.00 91.06 201 ASN A O 1
ATOM 1539 N N . MET A 1 202 ? 37.109 6.754 -65.425 1.00 93.44 202 MET A N 1
ATOM 1540 C CA . MET A 1 202 ? 38.362 6.707 -66.186 1.00 93.44 202 MET A CA 1
ATOM 1541 C C . MET A 1 202 ? 38.779 5.269 -66.546 1.00 93.44 202 MET A C 1
ATOM 1543 O O . MET A 1 202 ? 39.173 5.000 -67.685 1.00 93.44 202 MET A O 1
ATOM 1547 N N . VAL A 1 203 ? 38.658 4.324 -65.607 1.00 94.50 203 VAL A N 1
ATOM 1548 C CA . VAL A 1 203 ? 38.930 2.898 -65.862 1.00 94.50 203 VAL A CA 1
ATOM 1549 C C . VAL A 1 203 ? 37.946 2.325 -66.885 1.00 94.50 203 VAL A C 1
ATOM 1551 O O . VAL A 1 203 ? 38.355 1.599 -67.784 1.00 94.50 203 VAL A O 1
ATOM 1554 N N . LYS A 1 204 ? 36.659 2.679 -66.812 1.00 94.31 204 LYS A N 1
ATOM 1555 C CA . LYS A 1 204 ? 35.644 2.182 -67.754 1.00 94.31 204 LYS A CA 1
ATOM 1556 C C . LYS A 1 204 ? 35.798 2.710 -69.173 1.00 94.31 204 LYS A C 1
ATOM 1558 O O . LYS A 1 204 ? 35.600 1.950 -70.120 1.00 94.31 204 LYS A O 1
ATOM 1563 N N . ILE A 1 205 ? 36.184 3.973 -69.330 1.00 92.88 205 ILE A N 1
ATOM 1564 C CA . ILE A 1 205 ? 36.488 4.542 -70.648 1.00 92.88 205 ILE A CA 1
ATOM 1565 C C . ILE A 1 205 ? 37.708 3.836 -71.253 1.00 92.88 205 ILE A C 1
ATOM 1567 O O . ILE A 1 205 ? 37.630 3.341 -72.375 1.00 92.88 205 ILE A O 1
ATOM 1571 N N . SER A 1 206 ? 38.797 3.704 -70.489 1.00 93.06 206 SER A N 1
ATOM 1572 C CA . SER A 1 206 ? 40.021 3.038 -70.966 1.00 93.06 206 SER A CA 1
ATOM 1573 C C . SER A 1 206 ? 39.832 1.540 -71.258 1.00 93.06 206 SER A C 1
ATOM 1575 O O . SER A 1 206 ? 40.402 1.022 -72.218 1.00 93.06 206 SER A O 1
ATOM 1577 N N . GLU A 1 207 ? 38.991 0.839 -70.492 1.00 94.94 207 GLU A N 1
ATOM 1578 C CA . GLU A 1 207 ? 38.608 -0.553 -70.764 1.00 94.94 207 GLU A CA 1
ATOM 1579 C C . GLU A 1 207 ? 37.859 -0.692 -72.102 1.00 94.94 207 GLU A C 1
ATOM 1581 O O . GLU A 1 207 ? 38.176 -1.581 -72.895 1.00 94.94 207 GLU A O 1
ATOM 1586 N N . ALA A 1 208 ? 36.895 0.194 -72.380 1.00 93.44 208 ALA A N 1
ATOM 1587 C CA . ALA A 1 208 ? 36.146 0.186 -73.637 1.00 93.44 208 ALA A CA 1
ATOM 1588 C C . ALA A 1 208 ? 37.049 0.476 -74.846 1.00 93.44 208 ALA A C 1
ATOM 1590 O O . ALA A 1 208 ? 36.961 -0.220 -75.861 1.00 93.44 208 ALA A O 1
ATOM 1591 N N . GLU A 1 209 ? 37.967 1.438 -74.708 1.00 93.50 209 GLU A N 1
ATOM 1592 C CA . GLU A 1 209 ? 38.972 1.754 -75.728 1.00 93.50 209 GLU A CA 1
ATOM 1593 C C . GLU A 1 209 ? 39.870 0.551 -76.036 1.00 93.50 209 GLU A C 1
ATOM 1595 O O . GLU A 1 209 ? 40.084 0.222 -77.205 1.00 93.50 209 GLU A O 1
ATOM 1600 N N . PHE A 1 210 ? 40.347 -0.155 -75.006 1.00 93.38 210 PHE A N 1
ATOM 1601 C CA . PHE A 1 210 ? 41.177 -1.349 -75.181 1.00 93.38 210 PHE A CA 1
ATOM 1602 C C . PHE A 1 210 ? 40.443 -2.477 -75.925 1.00 93.38 210 PHE A C 1
ATOM 1604 O O . PHE A 1 210 ? 41.056 -3.221 -76.691 1.00 93.38 210 PHE A O 1
ATOM 1611 N N . GLN A 1 211 ? 39.126 -2.592 -75.736 1.00 93.44 211 GLN A N 1
ATOM 1612 C CA . GLN A 1 211 ? 38.287 -3.578 -76.424 1.00 93.44 211 GLN A CA 1
ATOM 1613 C C . GLN A 1 211 ? 37.810 -3.118 -77.816 1.00 93.44 211 GLN A C 1
ATOM 1615 O O . GLN A 1 211 ? 37.158 -3.892 -78.517 1.00 93.44 211 GLN A O 1
ATOM 1620 N N . GLY A 1 212 ? 38.124 -1.886 -78.240 1.00 94.12 212 GLY A N 1
ATOM 1621 C CA . GLY A 1 212 ? 37.648 -1.311 -79.504 1.00 94.12 212 GLY A CA 1
ATOM 1622 C C . GLY A 1 212 ? 36.140 -1.029 -79.523 1.00 94.12 212 GLY A C 1
ATOM 1623 O O . GLY A 1 212 ? 35.535 -0.959 -80.594 1.00 94.12 212 GLY A O 1
ATOM 1624 N N . LEU A 1 213 ? 35.526 -0.905 -78.344 1.00 93.88 213 LEU A N 1
ATOM 1625 C CA . LEU A 1 213 ? 34.114 -0.582 -78.172 1.00 93.88 213 LEU A CA 1
ATOM 1626 C C . LEU A 1 213 ? 33.922 0.943 -78.084 1.00 93.88 213 LEU A C 1
ATOM 1628 O O . LEU A 1 213 ? 34.838 1.659 -77.677 1.00 93.88 213 LEU A O 1
ATOM 1632 N N . PRO A 1 214 ? 32.742 1.472 -78.458 1.00 88.88 214 PRO A N 1
ATOM 1633 C CA . PRO A 1 214 ? 32.430 2.881 -78.237 1.00 88.88 214 PRO A CA 1
ATOM 1634 C C . PRO A 1 214 ? 32.462 3.211 -76.738 1.00 88.88 214 PRO A C 1
ATOM 1636 O O . PRO A 1 214 ? 32.033 2.404 -75.911 1.00 88.88 214 PRO A O 1
ATOM 1639 N N . ALA A 1 215 ? 32.961 4.403 -76.396 1.00 87.38 215 ALA A N 1
ATOM 1640 C CA . ALA A 1 215 ? 33.079 4.836 -75.008 1.00 87.38 215 ALA A CA 1
ATOM 1641 C C . ALA A 1 215 ? 31.698 4.854 -74.320 1.00 87.38 215 ALA A C 1
ATOM 1643 O O . ALA A 1 215 ? 30.744 5.400 -74.887 1.00 87.38 215 ALA A O 1
ATOM 1644 N N . PRO A 1 216 ? 31.568 4.277 -73.114 1.00 85.88 216 PRO A N 1
ATOM 1645 C CA . PRO A 1 216 ? 30.321 4.318 -72.368 1.00 85.88 216 PRO A CA 1
ATOM 1646 C C . PRO A 1 216 ? 29.962 5.765 -72.003 1.00 85.88 216 PRO A C 1
ATOM 1648 O O . PRO A 1 216 ? 30.773 6.507 -71.453 1.00 85.88 216 PRO A O 1
ATOM 1651 N N . THR A 1 217 ? 28.732 6.166 -72.320 1.00 80.00 217 THR A N 1
ATOM 1652 C CA . THR A 1 217 ? 28.149 7.456 -71.932 1.00 80.00 217 THR A CA 1
ATOM 1653 C C . THR A 1 217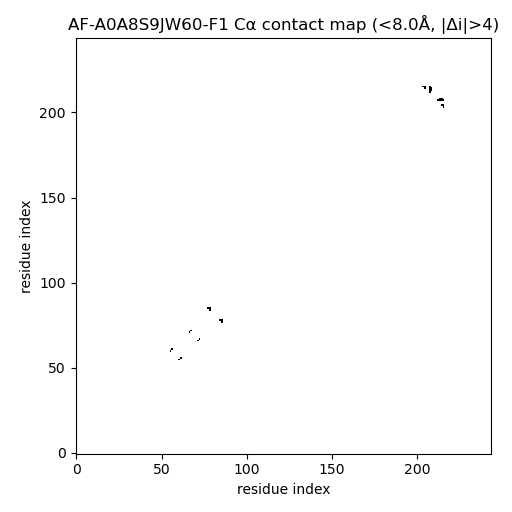 ? 27.418 7.325 -70.603 1.00 80.00 217 THR A C 1
ATOM 1655 O O . THR A 1 217 ? 26.453 6.572 -70.492 1.00 80.00 217 THR A O 1
ATOM 1658 N N . PHE A 1 218 ? 27.852 8.103 -69.615 1.00 77.06 218 PHE A N 1
ATOM 1659 C CA . PHE A 1 218 ? 27.330 8.095 -68.245 1.00 77.06 218 PHE A CA 1
ATOM 1660 C C . PHE A 1 218 ? 26.219 9.143 -68.001 1.00 77.06 218 PHE A C 1
ATOM 1662 O O . PHE A 1 218 ? 25.936 9.507 -66.867 1.00 77.06 218 PHE A O 1
ATOM 1669 N N . GLU A 1 219 ? 25.544 9.637 -69.047 1.00 69.94 219 GLU A N 1
ATOM 1670 C CA . GLU A 1 219 ? 24.551 10.732 -68.950 1.00 69.94 219 GLU A CA 1
ATOM 1671 C C . GLU A 1 219 ? 23.263 10.391 -68.162 1.00 69.94 219 GLU A C 1
ATOM 1673 O O . GLU A 1 219 ? 22.430 11.265 -67.941 1.00 69.94 219 GLU A O 1
ATOM 1678 N N . GLY A 1 220 ? 23.093 9.145 -67.707 1.00 68.38 220 GLY A N 1
ATOM 1679 C CA . GLY A 1 220 ? 21.979 8.712 -66.849 1.00 68.38 220 GLY A CA 1
ATOM 1680 C C . GLY A 1 220 ? 22.395 8.252 -65.448 1.00 68.38 220 GLY A C 1
ATOM 1681 O O . GLY A 1 220 ? 21.599 7.602 -64.772 1.00 68.38 220 GLY A O 1
ATOM 1682 N N . GLU A 1 221 ? 23.642 8.496 -65.038 1.00 63.12 221 GLU A N 1
ATOM 1683 C CA . GLU A 1 221 ? 24.192 7.937 -63.802 1.00 63.12 221 GLU A CA 1
ATOM 1684 C C . GLU A 1 221 ? 23.703 8.682 -62.547 1.00 63.12 221 GLU A C 1
ATOM 1686 O O . GLU A 1 221 ? 23.532 9.902 -62.542 1.00 63.12 221 GLU A O 1
ATOM 1691 N N . LEU A 1 222 ? 23.432 7.907 -61.489 1.00 60.97 222 LEU A N 1
ATOM 1692 C CA . LEU A 1 222 ? 22.859 8.357 -60.219 1.00 60.97 222 LEU A CA 1
ATOM 1693 C C . LEU A 1 222 ? 23.640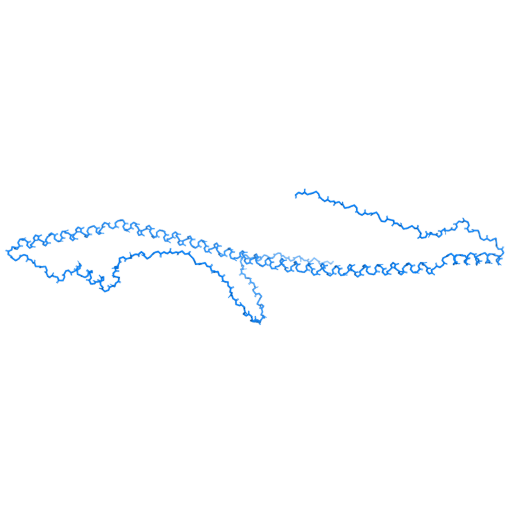 9.554 -59.665 1.00 60.97 222 LEU A C 1
ATOM 1695 O O . LEU A 1 222 ? 24.792 9.414 -59.261 1.00 60.97 222 LEU A O 1
ATOM 1699 N N . SER A 1 223 ? 22.999 10.724 -59.614 1.00 63.69 223 SER A N 1
ATOM 1700 C CA . SER A 1 223 ? 23.560 11.878 -58.915 1.00 63.69 223 SER A CA 1
ATOM 1701 C C . SER A 1 223 ? 23.796 11.494 -57.458 1.00 63.69 223 SER A C 1
ATOM 1703 O O . SER A 1 223 ? 22.858 11.081 -56.772 1.00 63.69 223 SER A O 1
ATOM 1705 N N . ILE A 1 224 ? 25.045 11.606 -56.999 1.00 63.62 224 ILE A N 1
ATOM 1706 C CA . ILE A 1 224 ? 25.388 11.400 -55.593 1.00 63.62 224 ILE A CA 1
ATOM 1707 C C . ILE A 1 224 ? 24.515 12.380 -54.797 1.00 63.62 224 ILE A C 1
ATOM 1709 O O . ILE A 1 224 ? 24.579 13.584 -55.069 1.00 63.62 224 ILE A O 1
ATOM 1713 N N . PRO A 1 225 ? 23.662 11.911 -53.869 1.00 61.41 225 PRO A N 1
ATOM 1714 C CA . PRO A 1 225 ? 22.870 12.808 -53.047 1.00 61.41 225 PRO A CA 1
ATOM 1715 C C . PRO A 1 225 ? 23.839 13.673 -52.237 1.00 61.41 225 PRO A C 1
ATOM 1717 O O . PRO A 1 225 ? 24.496 13.200 -51.314 1.00 61.41 225 PRO A O 1
ATOM 1720 N N . SER A 1 226 ? 23.974 14.938 -52.637 1.00 55.75 226 SER A N 1
ATOM 1721 C CA . SER A 1 226 ? 24.750 15.945 -51.920 1.00 55.75 226 SER A CA 1
ATOM 1722 C C . SER A 1 226 ? 24.148 16.064 -50.523 1.00 55.75 226 SER A C 1
ATOM 1724 O O . SER A 1 226 ? 23.022 16.535 -50.395 1.00 55.75 226 SER A O 1
ATOM 1726 N N . GLY A 1 227 ? 24.864 15.596 -49.496 1.00 57.62 227 GLY A N 1
ATOM 1727 C CA . GLY A 1 227 ? 24.394 15.416 -48.113 1.00 57.62 227 GLY A CA 1
ATOM 1728 C C . GLY A 1 227 ? 24.075 16.700 -47.333 1.00 57.62 227 GLY A C 1
ATOM 1729 O O . GLY A 1 227 ? 24.402 16.799 -46.157 1.00 57.62 227 GLY A O 1
ATOM 1730 N N . ALA A 1 228 ? 23.447 17.689 -47.967 1.00 50.94 228 ALA A N 1
ATOM 1731 C CA . ALA A 1 228 ? 23.087 18.980 -47.396 1.00 50.94 228 ALA A CA 1
ATOM 1732 C C . ALA A 1 228 ? 21.562 19.156 -47.320 1.00 50.94 228 ALA A C 1
ATOM 1734 O O . ALA A 1 228 ? 21.028 20.169 -47.756 1.00 50.94 228 ALA A O 1
ATOM 1735 N N . GLU A 1 229 ? 20.850 18.184 -46.753 1.00 50.53 229 GLU A N 1
ATOM 1736 C CA . GLU A 1 229 ? 19.497 18.416 -46.242 1.00 50.53 229 GLU A CA 1
ATOM 1737 C C . GLU A 1 229 ? 19.475 18.042 -44.762 1.00 50.53 229 GLU A C 1
ATOM 1739 O O . GLU A 1 229 ? 19.191 16.919 -44.358 1.00 50.53 229 GLU A O 1
ATOM 1744 N N . THR A 1 230 ? 19.840 19.019 -43.934 1.00 48.94 230 THR A N 1
ATOM 1745 C CA . THR A 1 230 ? 19.490 19.063 -42.519 1.00 48.94 230 THR A CA 1
ATOM 1746 C C . THR A 1 230 ? 17.968 19.129 -42.417 1.00 48.94 230 THR A C 1
ATOM 1748 O O . THR A 1 230 ? 17.361 20.201 -42.448 1.00 48.94 230 THR A O 1
ATOM 1751 N N . GLU A 1 231 ? 17.348 17.953 -42.339 1.00 48.84 231 GLU A N 1
ATOM 1752 C CA . GLU A 1 231 ? 15.941 17.766 -42.012 1.00 48.84 231 GLU A CA 1
ATOM 1753 C C . GLU A 1 231 ? 15.665 18.428 -40.657 1.00 48.84 231 GLU A C 1
ATOM 1755 O O . GLU A 1 231 ? 16.098 17.990 -39.591 1.00 48.84 231 GLU A O 1
ATOM 1760 N N . LYS A 1 232 ? 15.010 19.583 -40.724 1.00 50.12 232 LYS A N 1
ATOM 1761 C CA . LYS A 1 232 ? 14.642 20.401 -39.579 1.00 50.12 232 LYS A CA 1
ATOM 1762 C C . LYS A 1 232 ? 13.473 19.710 -38.879 1.00 50.12 232 LYS A C 1
ATOM 1764 O O . LYS A 1 232 ? 12.334 19.837 -39.321 1.00 50.12 232 LYS A O 1
ATOM 1769 N N . THR A 1 233 ? 13.763 18.978 -37.807 1.00 55.09 233 THR A N 1
ATOM 1770 C CA . THR A 1 233 ? 12.768 18.396 -36.899 1.00 55.09 233 THR A CA 1
ATOM 1771 C C . THR A 1 233 ? 11.718 19.456 -36.527 1.00 55.09 233 THR A C 1
ATOM 1773 O O . THR A 1 233 ? 12.098 20.496 -35.981 1.00 55.09 233 THR A O 1
ATOM 1776 N N . PRO A 1 234 ? 10.418 19.263 -36.822 1.00 58.94 234 PRO A N 1
ATOM 1777 C CA . PRO A 1 234 ? 9.385 20.169 -36.340 1.00 58.94 234 PRO A CA 1
ATOM 1778 C C . PRO A 1 234 ? 9.284 20.054 -34.814 1.00 58.94 234 PRO A C 1
ATOM 1780 O O . PRO A 1 234 ? 9.203 18.953 -34.269 1.00 58.94 234 PRO A O 1
ATOM 1783 N N . GLU A 1 235 ? 9.332 21.200 -34.132 1.00 58.06 235 GLU A N 1
ATOM 1784 C CA . GLU A 1 235 ? 9.177 21.306 -32.679 1.00 58.06 235 GLU A CA 1
ATOM 1785 C C . GLU A 1 235 ? 7.887 20.602 -32.219 1.00 58.06 235 GLU A C 1
ATOM 1787 O O . GLU A 1 235 ? 6.831 20.803 -32.831 1.00 58.06 235 GLU A O 1
ATOM 1792 N N . PRO A 1 236 ? 7.924 19.790 -31.146 1.00 62.16 236 PRO A N 1
ATOM 1793 C CA . PRO A 1 236 ? 6.709 19.232 -30.580 1.00 62.16 236 PRO A CA 1
ATOM 1794 C C . PRO A 1 236 ? 5.883 20.365 -29.963 1.00 62.16 236 PRO A C 1
ATOM 1796 O O . PRO A 1 236 ? 6.314 21.030 -29.022 1.00 62.16 236 PRO A O 1
ATOM 1799 N N . VAL A 1 237 ? 4.682 20.576 -30.503 1.00 64.56 237 VAL A N 1
ATOM 1800 C CA . VAL A 1 237 ? 3.662 21.450 -29.918 1.00 64.56 237 VAL A CA 1
ATOM 1801 C C . VAL A 1 237 ? 3.349 20.938 -28.512 1.00 64.56 237 VAL A C 1
ATOM 1803 O O . VAL A 1 237 ? 2.836 19.833 -28.343 1.00 64.56 237 VAL A O 1
ATOM 1806 N N . THR A 1 238 ? 3.685 21.736 -27.502 1.00 63.72 238 THR A N 1
ATOM 1807 C CA . THR A 1 238 ? 3.220 21.567 -26.124 1.00 63.72 238 THR A CA 1
ATOM 1808 C C . THR A 1 238 ? 1.707 21.743 -26.090 1.00 63.72 238 THR A C 1
ATOM 1810 O O . THR A 1 238 ? 1.210 22.868 -26.126 1.00 63.72 238 THR A O 1
ATOM 1813 N N . ASP A 1 239 ? 0.985 20.626 -26.048 1.00 66.50 239 ASP A N 1
ATOM 1814 C CA . ASP A 1 239 ? -0.440 20.590 -25.727 1.00 66.50 239 ASP A CA 1
ATOM 1815 C C . ASP A 1 239 ? -0.587 20.684 -24.200 1.00 66.50 239 ASP A C 1
ATOM 1817 O O . ASP A 1 239 ? -0.307 19.737 -23.460 1.00 66.50 239 ASP A O 1
ATOM 1821 N N . ASP A 1 240 ? -0.954 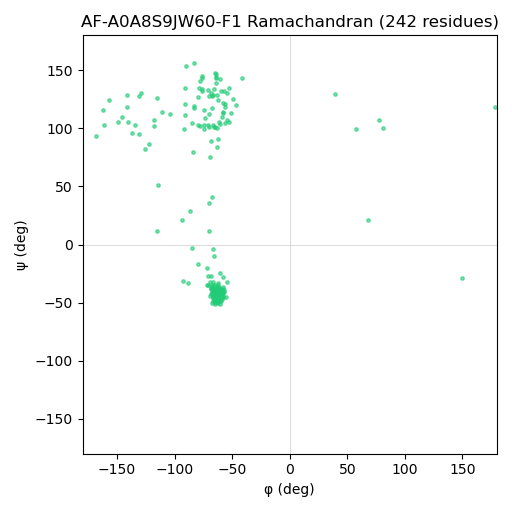21.873 -23.731 1.00 72.19 240 ASP A N 1
ATOM 1822 C CA . ASP A 1 240 ? -1.225 22.173 -22.326 1.00 72.19 240 ASP A CA 1
ATOM 1823 C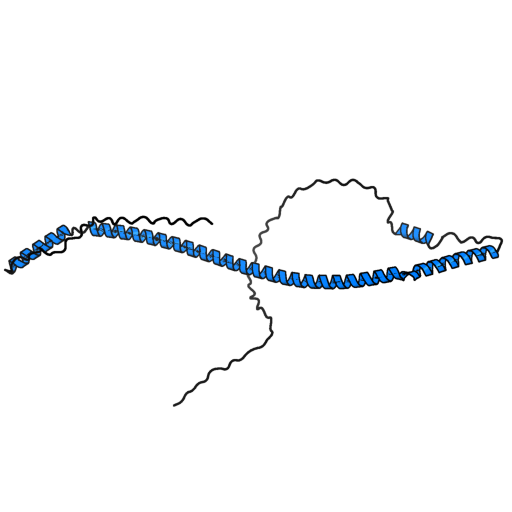 C . ASP A 1 240 ? -2.647 21.681 -21.976 1.00 72.19 240 ASP A C 1
ATOM 1825 O O . ASP A 1 240 ? -3.605 22.042 -22.672 1.00 72.19 240 ASP A O 1
ATOM 1829 N N . PRO A 1 241 ? -2.854 20.860 -20.928 1.00 78.56 241 PRO A N 1
ATOM 1830 C CA . PRO A 1 241 ? -4.191 20.393 -20.581 1.00 78.56 241 PRO A CA 1
ATOM 1831 C C . PRO A 1 241 ? -5.009 21.491 -19.873 1.00 78.56 241 PRO A C 1
ATOM 1833 O O . PRO A 1 241 ? -4.470 22.251 -19.063 1.00 78.56 241 PRO A O 1
ATOM 1836 N N . PRO A 1 242 ? -6.334 21.568 -20.107 1.00 69.38 242 PRO A N 1
ATOM 1837 C CA . PRO A 1 242 ? -7.181 22.543 -19.437 1.00 69.38 242 PRO A CA 1
ATOM 1838 C C . PRO A 1 242 ? -7.285 22.229 -17.941 1.00 69.38 242 PRO A C 1
ATOM 1840 O O . PRO A 1 242 ? -7.638 21.119 -17.541 1.00 69.38 242 PRO A O 1
ATOM 1843 N N . ALA A 1 243 ? -7.007 23.240 -17.119 1.00 64.31 243 ALA A N 1
ATOM 1844 C CA . ALA A 1 243 ? -7.194 23.186 -15.677 1.00 64.31 243 ALA A CA 1
ATOM 1845 C C . ALA A 1 243 ? -8.655 22.848 -15.322 1.00 64.31 243 ALA A C 1
ATOM 1847 O O . ALA A 1 243 ? -9.595 23.460 -15.838 1.00 64.31 243 ALA A O 1
ATOM 1848 N N . SER A 1 244 ? -8.841 21.886 -14.420 1.00 68.12 244 SER A N 1
ATOM 1849 C CA . SER A 1 244 ? -10.086 21.633 -13.682 1.00 68.12 244 SER A CA 1
ATOM 1850 C C . SER A 1 244 ? -9.767 21.421 -12.213 1.00 68.12 244 SER A C 1
ATOM 1852 O O . SER A 1 244 ? -8.769 20.719 -11.933 1.00 68.12 244 SER A O 1
#

Mean predicted aligned error: 20.33 Å

Secondary structure (DSSP, 8-state):
-----PPPPP----S-------------------------------------------HHHHHHHHHHHHS-SS-----TT-HHHHHHHHHHHHHHHHHHHHHHH-THHHHHHHHHHHHHHHHHHHHHHHHHHHHHHHHHHHHHHHHHHHHHHHHHHHHHHHHHHHHHHHHHHHHHHHHHHHHHHHHHHH--HHHHHHHHHHHHHHHHHHTTPPPPP-TT------S-----PPPP---PPPP-

Sequence (244 aa):
MSAKKAAPKKAAPSENDDEVQFIKSNKRQAATALASSSKKKSRASGSTPRVSPTSSNDPATVLANLNTKVFPLTPVILPEGDSLASIQLIQGDLLQLFHLGERMGEHASLKADLAELTFQLREEKNNVLSKEKEIKALKLRVRNQDVAGALAAAENLSLREQLEQREEEVCDLRCAAETFDAEKTMATDSWDLEGALKQYNMVKISEAEFQGLPAPTFEGELSIPSGAETEKTPEPVTDDPPAS

Radius of gyration: 55.53 Å; Cα contacts (8 Å, |Δi|>4): 16; chains: 1; bounding box: 89×78×172 Å

Organism: Brassica cretica (NCBI:txid69181)

Solvent-accessible surface area (backbone atoms only — not comparable to full-atom values): 15831 Å² total; per-residue (Å²): 136,89,81,89,81,83,84,85,78,93,79,87,82,78,88,84,80,96,74,84,82,77,81,84,80,84,80,83,88,81,90,79,91,79,83,90,84,81,93,79,90,83,88,87,81,90,78,80,89,76,85,69,81,88,70,79,81,49,66,67,60,51,50,53,53,46,44,53,71,78,48,63,86,61,79,84,78,63,64,89,87,41,73,66,60,40,52,51,51,54,52,51,52,52,50,52,52,49,54,51,51,49,62,58,64,62,40,64,62,62,54,48,53,51,53,50,52,53,49,50,53,53,51,50,52,52,51,52,56,51,52,52,53,50,54,54,53,51,54,51,52,51,54,52,50,52,52,52,52,51,51,53,53,52,51,53,51,53,52,49,54,52,50,53,53,51,54,50,53,52,51,52,53,49,54,51,50,55,49,49,53,53,52,51,50,52,56,55,73,69,50,58,57,68,61,51,49,53,52,49,54,53,52,51,39,53,52,24,54,75,70,74,43,79,66,80,79,68,90,82,59,82,76,76,79,75,92,78,73,83,78,74,76,78,80,81,80,83,82,78,79,83,89,128